Protein AF-A0A530GPG6-F1 (afdb_monomer_lite)

Sequence (192 aa):
LYTRLIRQNDEVEARVIGSIMRVVDSQDNAAPALDVLASREIEMVTMTVTEKGYCHIPSSGALDLEHPDVAHDLANPEAPRSVPGILAQALELRIATHGRPVTLLSCDNIPTNGTILGNVVRAFAERRGGKLADWIEANVAFPSAMVDRIAPATTAADIDTVEQRYGYHDSALVVGEAVLDHPLAETLADHE

Structure (mmCIF, N/CA/C/O backbone):
data_AF-A0A530GPG6-F1
#
_entry.id   AF-A0A530GPG6-F1
#
loop_
_atom_site.group_PDB
_atom_site.id
_atom_site.type_symbol
_atom_site.label_atom_id
_atom_site.label_alt_id
_atom_site.label_comp_id
_atom_site.label_asym_id
_atom_site.label_entity_id
_atom_site.label_seq_id
_atom_site.pdbx_PDB_ins_code
_atom_site.Cartn_x
_atom_site.Cartn_y
_atom_site.Cartn_z
_atom_site.occupancy
_atom_site.B_iso_or_equiv
_atom_site.auth_seq_id
_atom_site.auth_comp_id
_atom_site.auth_asym_id
_atom_site.auth_atom_id
_atom_site.pdbx_PDB_model_num
ATOM 1 N N . LEU A 1 1 ? -18.168 -3.440 7.795 1.00 95.06 1 LEU A N 1
ATOM 2 C CA . LEU A 1 1 ? -18.308 -2.314 8.748 1.00 95.06 1 LEU A CA 1
ATOM 3 C C . LEU A 1 1 ? -17.325 -2.543 9.881 1.00 95.06 1 LEU A C 1
ATOM 5 O O . LEU A 1 1 ? -17.004 -3.700 10.121 1.00 95.06 1 LEU A O 1
ATOM 9 N N . TYR A 1 2 ? -16.869 -1.479 10.533 1.00 97.19 2 TYR A N 1
ATOM 10 C CA . TYR A 1 2 ? -16.061 -1.560 11.753 1.00 97.19 2 TYR A CA 1
ATOM 11 C C . TYR A 1 2 ? -16.330 -0.341 12.640 1.00 97.19 2 TYR A C 1
ATOM 13 O O . TYR A 1 2 ? -16.769 0.700 12.144 1.00 97.19 2 TYR A O 1
ATOM 21 N N . THR A 1 3 ? -16.053 -0.442 13.930 1.00 97.38 3 THR A N 1
ATOM 22 C CA . THR A 1 3 ? -16.206 0.642 14.893 1.00 97.38 3 THR A CA 1
ATOM 23 C C . THR A 1 3 ? -14.878 1.347 15.110 1.00 97.38 3 THR A C 1
ATOM 25 O O . THR A 1 3 ? -13.858 0.736 15.421 1.00 97.38 3 THR A O 1
ATOM 28 N N . ARG A 1 4 ? -14.894 2.674 14.970 1.00 95.88 4 ARG A N 1
ATOM 29 C CA . ARG A 1 4 ? -13.832 3.557 15.449 1.00 95.88 4 ARG A CA 1
ATOM 30 C C . ARG A 1 4 ? -14.168 3.994 16.866 1.00 95.88 4 ARG A C 1
ATOM 32 O O . ARG A 1 4 ? -15.222 4.597 17.074 1.00 95.88 4 ARG A O 1
ATOM 39 N N . LEU A 1 5 ? -13.256 3.754 17.797 1.00 94.69 5 LEU A N 1
ATOM 40 C CA . LEU A 1 5 ? -13.339 4.210 19.178 1.00 94.69 5 LEU A CA 1
ATOM 41 C C . LEU A 1 5 ? -12.321 5.324 19.417 1.00 94.69 5 LEU A C 1
ATOM 43 O O 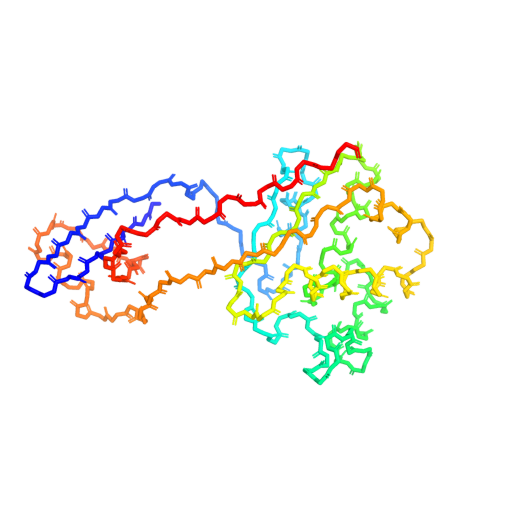. LEU A 1 5 ? -11.117 5.078 19.378 1.00 94.69 5 LEU A O 1
ATOM 47 N N . ILE A 1 6 ? -12.796 6.540 19.665 1.00 92.69 6 ILE A N 1
ATOM 48 C CA . ILE A 1 6 ? -11.951 7.666 20.064 1.00 92.69 6 ILE A CA 1
ATOM 49 C C . ILE A 1 6 ? -11.981 7.788 21.583 1.00 92.69 6 ILE A C 1
ATOM 51 O O . ILE A 1 6 ? -13.060 7.824 22.176 1.00 92.69 6 ILE A O 1
ATOM 55 N N . ARG A 1 7 ? -10.798 7.861 22.200 1.00 83.75 7 ARG A N 1
ATOM 56 C CA . ARG A 1 7 ? -10.637 8.137 23.633 1.00 83.75 7 ARG A CA 1
ATOM 57 C C . ARG A 1 7 ? -9.946 9.474 23.838 1.00 83.75 7 ARG A C 1
ATOM 59 O O . ARG A 1 7 ? -8.872 9.707 23.287 1.00 83.75 7 ARG A O 1
ATOM 66 N N . GLN A 1 8 ? -10.544 10.322 24.664 1.00 82.50 8 GLN A N 1
ATOM 67 C CA . GLN A 1 8 ? -9.936 11.568 25.108 1.00 82.50 8 GLN A CA 1
ATOM 68 C C . GLN A 1 8 ? -10.335 11.816 26.561 1.00 82.50 8 GLN A C 1
ATOM 70 O O . GLN A 1 8 ? -11.502 12.055 26.858 1.00 82.50 8 GLN A O 1
ATOM 75 N N . ASN A 1 9 ? -9.363 11.759 27.475 1.00 81.31 9 ASN A N 1
ATOM 76 C CA . ASN A 1 9 ? -9.616 11.791 28.919 1.00 81.31 9 ASN A CA 1
ATOM 77 C C . ASN A 1 9 ? -10.636 10.701 29.321 1.00 81.31 9 ASN A C 1
ATOM 79 O O . ASN A 1 9 ? -10.446 9.535 28.976 1.00 81.31 9 ASN A O 1
ATOM 83 N N . ASP A 1 10 ? -11.717 11.082 30.005 1.00 78.19 10 ASP A N 1
ATOM 84 C CA . ASP A 1 10 ? -12.809 10.187 30.408 1.00 78.19 10 ASP A CA 1
ATOM 85 C C . ASP A 1 10 ? -13.906 10.038 29.331 1.00 78.19 10 ASP A C 1
ATOM 87 O O . ASP A 1 10 ? -14.887 9.313 29.524 1.00 78.19 10 ASP A O 1
ATOM 91 N N . GLU A 1 11 ? -13.768 10.714 28.184 1.00 81.69 11 GLU A N 1
ATOM 92 C CA . GLU A 1 11 ? -14.735 10.649 27.092 1.00 81.69 11 GLU A CA 1
ATOM 93 C C . GLU A 1 11 ? -14.380 9.563 26.074 1.00 81.69 11 GLU A C 1
ATOM 95 O O . GLU A 1 11 ? -13.228 9.366 25.676 1.00 81.69 11 GLU A O 1
ATOM 100 N N . VAL A 1 12 ? -15.423 8.850 25.643 1.00 84.69 12 VAL A N 1
ATOM 101 C CA . VAL A 1 12 ? -15.338 7.774 24.658 1.00 84.69 12 VAL A CA 1
ATOM 102 C C . VAL A 1 12 ? -16.409 7.997 23.601 1.00 84.69 12 VAL A C 1
ATOM 104 O O . VAL A 1 12 ? -17.604 7.907 23.897 1.00 84.69 12 VAL A O 1
ATOM 107 N N . GLU A 1 13 ? -15.979 8.238 22.368 1.00 90.75 13 GLU A N 1
ATOM 108 C CA . GLU A 1 13 ? -16.846 8.328 21.194 1.00 90.75 13 GLU A CA 1
ATOM 109 C C . GLU A 1 13 ? -16.693 7.051 20.363 1.00 90.75 13 GLU A C 1
ATOM 111 O O . GLU A 1 13 ? -15.587 6.693 19.960 1.00 90.75 13 GLU A O 1
ATOM 116 N N . ALA A 1 14 ? -17.803 6.368 20.073 1.00 93.50 14 ALA A N 1
ATOM 117 C CA . ALA A 1 14 ? -17.825 5.253 19.132 1.00 93.50 14 ALA A CA 1
ATOM 118 C C . ALA A 1 14 ? -18.598 5.636 17.869 1.00 93.50 14 ALA A C 1
ATOM 120 O O . ALA A 1 14 ? -19.712 6.159 17.943 1.00 93.50 14 ALA A O 1
ATOM 121 N N . ARG A 1 15 ? -18.032 5.324 16.701 1.00 95.38 15 ARG A N 1
ATOM 122 C CA . ARG A 1 15 ? -18.689 5.521 15.407 1.00 95.38 15 ARG A CA 1
ATOM 123 C C . ARG A 1 15 ? -18.498 4.304 14.515 1.00 95.38 15 ARG A C 1
ATOM 125 O O . ARG A 1 15 ? -17.367 3.906 14.256 1.00 95.38 15 ARG A O 1
ATOM 132 N N . VAL A 1 16 ? -19.598 3.772 13.985 1.00 96.81 16 VAL A N 1
ATOM 133 C CA . VAL A 1 16 ? -19.553 2.739 12.942 1.00 96.81 16 VAL A CA 1
ATOM 134 C C . VAL A 1 16 ? -19.144 3.384 11.619 1.00 96.81 16 VAL A C 1
ATOM 136 O O . VAL A 1 16 ? -19.759 4.352 11.163 1.00 96.81 16 VAL A O 1
ATOM 139 N N . ILE A 1 17 ? -18.096 2.847 11.007 1.00 97.88 17 ILE A N 1
ATOM 140 C CA . ILE A 1 17 ? -17.528 3.288 9.740 1.00 97.88 17 ILE A CA 1
ATOM 141 C C . ILE A 1 17 ? -17.859 2.263 8.650 1.00 97.88 17 ILE A C 1
ATOM 143 O O . ILE A 1 17 ? -17.710 1.049 8.819 1.00 97.88 17 ILE A O 1
ATOM 147 N N . GLY A 1 18 ? -18.321 2.782 7.511 1.00 97.31 18 GLY A N 1
ATOM 148 C CA . GLY A 1 18 ? -18.718 2.000 6.339 1.00 97.31 18 GLY A CA 1
ATOM 149 C C . GLY A 1 18 ? -18.023 2.407 5.044 1.00 97.31 18 GLY A C 1
ATOM 150 O O . GLY A 1 18 ? -18.528 2.085 3.980 1.00 97.31 18 GLY A O 1
ATOM 151 N N . SER A 1 19 ? -16.895 3.122 5.117 1.00 97.19 19 SER A N 1
ATOM 152 C CA . SER A 1 19 ? -16.122 3.525 3.932 1.00 97.19 19 SER A CA 1
ATOM 153 C C . SER A 1 19 ? -15.351 2.370 3.281 1.00 97.19 19 SER A C 1
ATOM 155 O O . SER A 1 19 ? -14.998 2.462 2.110 1.00 97.19 19 SER A O 1
ATOM 157 N N . ILE A 1 20 ? -15.103 1.272 4.006 1.00 96.50 20 ILE A N 1
ATOM 158 C CA . ILE A 1 20 ? -14.494 0.055 3.451 1.00 96.50 20 ILE A CA 1
ATOM 159 C C . ILE A 1 20 ? -15.599 -0.815 2.850 1.00 96.50 20 ILE A C 1
ATOM 161 O O . ILE A 1 20 ? -16.367 -1.452 3.575 1.00 96.50 20 ILE A O 1
ATOM 165 N N . MET A 1 21 ? -15.659 -0.840 1.518 1.00 95.44 21 MET A N 1
ATOM 166 C CA . MET A 1 21 ? -16.687 -1.563 0.758 1.00 95.44 21 MET A CA 1
ATOM 167 C C . MET A 1 21 ? -16.326 -3.027 0.488 1.00 95.44 21 MET A C 1
ATOM 169 O O . MET A 1 21 ? -17.206 -3.881 0.409 1.00 95.44 21 MET A O 1
ATOM 173 N N . ARG A 1 22 ? -15.032 -3.322 0.332 1.00 95.12 22 ARG A N 1
ATOM 174 C CA . ARG A 1 22 ? -14.499 -4.654 0.024 1.00 95.12 22 ARG A CA 1
ATOM 175 C C . ARG A 1 22 ? -13.141 -4.806 0.697 1.00 95.12 22 ARG A C 1
ATOM 177 O O . ARG A 1 22 ? -12.336 -3.881 0.670 1.00 95.12 22 ARG A O 1
ATOM 184 N N . VAL A 1 23 ? -12.900 -5.981 1.267 1.00 95.75 23 VAL A N 1
ATOM 185 C CA . VAL A 1 23 ? -11.584 -6.410 1.751 1.00 95.75 23 VAL A CA 1
ATOM 186 C C . VAL A 1 23 ? -11.130 -7.551 0.855 1.00 95.75 23 VAL A C 1
ATOM 188 O O . VAL A 1 23 ? -11.912 -8.458 0.567 1.00 95.75 23 VAL A O 1
ATOM 191 N N . VAL A 1 24 ? -9.892 -7.478 0.382 1.00 96.50 24 VAL A N 1
ATOM 192 C CA . VAL A 1 24 ? -9.239 -8.562 -0.352 1.00 96.50 24 VAL A CA 1
ATOM 193 C C . VAL A 1 24 ? -8.045 -9.031 0.456 1.00 96.50 24 VAL A C 1
ATOM 195 O O . VAL A 1 24 ? -7.278 -8.211 0.953 1.00 96.50 24 VAL A O 1
ATOM 198 N N . ASP A 1 25 ? -7.916 -10.343 0.600 1.00 95.81 25 ASP A N 1
ATOM 199 C CA . ASP A 1 25 ? -6.734 -10.959 1.185 1.00 95.81 25 ASP A CA 1
ATOM 200 C C . ASP A 1 25 ? -5.776 -11.346 0.056 1.00 95.81 25 ASP A C 1
ATOM 202 O O . ASP A 1 25 ? -6.185 -11.893 -0.970 1.00 95.81 25 ASP A O 1
ATOM 206 N N . SER A 1 26 ? -4.508 -10.988 0.205 1.00 95.38 26 SER A N 1
ATOM 207 C CA . SER A 1 26 ? -3.443 -11.293 -0.752 1.00 95.38 26 SER A CA 1
ATOM 208 C C . SER A 1 26 ? -2.160 -11.723 -0.047 1.00 95.38 26 SER A C 1
ATOM 210 O O . SER A 1 26 ? -1.073 -11.576 -0.598 1.00 95.38 26 SER A O 1
ATOM 212 N N . GLN A 1 27 ? -2.285 -12.256 1.174 1.00 91.19 27 GLN A N 1
ATOM 213 C CA . GLN A 1 27 ? -1.150 -12.742 1.952 1.00 91.19 27 GLN A CA 1
ATOM 214 C C . GLN A 1 27 ? -0.444 -13.922 1.266 1.00 91.19 27 GLN A C 1
ATOM 216 O O . GLN A 1 27 ? 0.783 -13.951 1.204 1.00 91.19 27 GLN A O 1
ATOM 221 N N . ASP A 1 28 ? -1.209 -14.872 0.719 1.00 90.56 28 ASP A N 1
ATOM 222 C CA . ASP A 1 28 ? -0.653 -16.075 0.082 1.00 90.56 28 ASP A CA 1
ATOM 223 C C . ASP A 1 28 ? -0.382 -15.896 -1.418 1.00 90.56 28 ASP A C 1
ATOM 225 O O . ASP A 1 28 ? 0.454 -16.591 -2.000 1.00 90.56 28 ASP A O 1
ATOM 229 N N . ASN A 1 29 ? -1.121 -15.001 -2.078 1.00 92.62 29 ASN A N 1
ATOM 230 C CA . ASN A 1 29 ? -0.979 -14.726 -3.504 1.00 92.62 29 ASN A CA 1
ATOM 231 C C . ASN A 1 29 ? -1.459 -13.310 -3.851 1.00 92.62 29 ASN A C 1
ATOM 233 O O . ASN A 1 29 ? -2.465 -12.843 -3.324 1.00 92.62 29 ASN A O 1
ATOM 237 N N . ALA A 1 30 ? -0.769 -12.647 -4.782 1.00 96.50 30 ALA A N 1
ATOM 238 C CA . ALA A 1 30 ? -1.044 -11.254 -5.139 1.00 96.50 30 ALA A CA 1
ATOM 239 C C . ALA A 1 30 ? -2.264 -11.056 -6.060 1.00 96.50 30 ALA A C 1
ATOM 241 O O . ALA A 1 30 ? -2.669 -9.918 -6.290 1.00 96.50 30 ALA A O 1
ATOM 242 N N . ALA A 1 31 ? -2.855 -12.121 -6.613 1.00 96.69 31 ALA A N 1
ATOM 243 C CA . ALA A 1 31 ? -3.874 -12.000 -7.657 1.00 96.69 31 ALA A CA 1
ATOM 244 C C . ALA A 1 31 ? -5.117 -11.179 -7.233 1.00 96.69 31 ALA A C 1
ATOM 246 O O . ALA A 1 31 ? -5.545 -10.338 -8.026 1.00 96.69 31 ALA A O 1
ATOM 247 N N . PRO A 1 32 ? -5.672 -11.319 -6.009 1.00 97.19 32 PRO A N 1
ATOM 248 C CA . PRO A 1 32 ? -6.794 -10.497 -5.561 1.00 97.19 32 PRO A CA 1
ATOM 249 C C . PRO A 1 32 ? -6.451 -9.008 -5.454 1.00 97.19 32 PRO A C 1
ATOM 251 O O . PRO A 1 32 ? -7.295 -8.172 -5.777 1.00 97.19 32 PRO A O 1
ATOM 254 N N . ALA A 1 33 ? -5.230 -8.662 -5.035 1.00 96.94 33 ALA A N 1
ATOM 255 C CA . ALA A 1 33 ? -4.757 -7.281 -5.032 1.00 96.94 33 ALA A CA 1
ATOM 256 C C . ALA A 1 33 ? -4.575 -6.756 -6.461 1.00 96.94 33 ALA A C 1
ATOM 258 O O . ALA A 1 33 ? -5.032 -5.657 -6.762 1.00 96.94 33 ALA A O 1
ATOM 259 N N . LEU A 1 34 ? -3.970 -7.542 -7.358 1.00 98.06 34 LEU A N 1
ATOM 260 C CA . LEU A 1 34 ? -3.760 -7.155 -8.757 1.00 98.06 34 LEU A CA 1
ATOM 261 C C . LEU A 1 34 ? -5.080 -6.891 -9.498 1.00 98.06 34 LEU A C 1
ATOM 263 O O . LEU A 1 34 ? -5.168 -5.897 -10.213 1.00 98.06 34 LEU A O 1
ATOM 267 N N . ASP A 1 35 ? -6.107 -7.721 -9.283 1.00 97.06 35 ASP A N 1
ATOM 268 C CA . ASP A 1 35 ? -7.463 -7.523 -9.826 1.00 97.06 35 ASP A CA 1
ATOM 269 C C . ASP A 1 35 ? -8.034 -6.146 -9.450 1.00 97.06 35 ASP A C 1
ATOM 271 O O . ASP A 1 35 ? -8.539 -5.408 -10.297 1.00 97.06 35 ASP A O 1
ATOM 275 N N . VAL A 1 36 ? -7.891 -5.755 -8.180 1.00 97.38 36 VAL A N 1
ATOM 276 C CA . VAL A 1 36 ? -8.381 -4.461 -7.692 1.00 97.38 36 VAL A CA 1
ATOM 277 C C . VAL A 1 36 ? -7.515 -3.312 -8.206 1.00 97.38 36 VAL A C 1
ATOM 279 O O . VAL A 1 36 ? -8.042 -2.364 -8.782 1.00 97.38 36 VAL A O 1
ATOM 282 N N . LEU A 1 37 ? -6.193 -3.386 -8.032 1.00 97.69 37 LEU A N 1
ATOM 283 C CA . LEU A 1 37 ? -5.257 -2.309 -8.380 1.00 97.69 37 LEU A CA 1
ATOM 284 C C . LEU A 1 37 ? -5.258 -1.993 -9.886 1.00 97.69 37 LEU A C 1
ATOM 286 O O . LEU A 1 37 ? -5.082 -0.838 -10.288 1.00 97.69 37 LEU A O 1
ATOM 290 N N . ALA A 1 38 ? -5.487 -3.004 -10.727 1.00 97.69 38 ALA A N 1
ATOM 291 C CA . ALA A 1 38 ? -5.571 -2.839 -12.173 1.00 97.69 38 ALA A CA 1
ATOM 292 C C . ALA A 1 38 ? -6.951 -2.372 -12.668 1.00 97.69 38 ALA A C 1
ATOM 294 O O . ALA A 1 38 ? -7.100 -2.091 -13.854 1.00 97.69 38 ALA A O 1
ATOM 295 N N . SER A 1 39 ? -7.959 -2.268 -11.796 1.00 97.62 39 SER A N 1
ATOM 296 C CA . SER A 1 39 ? -9.309 -1.877 -12.201 1.00 97.62 39 SER A CA 1
ATOM 297 C C . SER A 1 39 ? -9.388 -0.414 -12.649 1.00 97.62 39 SER A C 1
ATOM 299 O O . SER A 1 39 ? -8.817 0.497 -12.040 1.00 97.62 39 SER A O 1
ATOM 301 N N . ARG A 1 40 ? -10.200 -0.170 -13.686 1.00 97.25 40 ARG A N 1
ATOM 302 C CA . ARG A 1 40 ? -10.466 1.164 -14.248 1.00 97.25 40 ARG A CA 1
ATOM 303 C C . ARG A 1 40 ? -11.121 2.124 -13.247 1.00 97.25 40 ARG A C 1
ATOM 305 O O . ARG A 1 40 ? -11.018 3.338 -13.434 1.00 97.25 40 ARG A O 1
ATOM 312 N N . GLU A 1 41 ? -11.815 1.588 -12.245 1.00 96.38 41 GLU A N 1
ATOM 313 C CA . GLU A 1 41 ? -12.494 2.351 -11.187 1.00 96.38 41 GLU A CA 1
ATOM 314 C C . GLU A 1 41 ? -11.518 2.884 -10.129 1.00 96.38 41 GLU A C 1
ATOM 316 O O . GLU A 1 41 ? -11.843 3.832 -9.420 1.00 96.38 41 GLU A O 1
ATOM 321 N N . ILE A 1 42 ? -10.314 2.309 -10.038 1.00 97.62 42 ILE A N 1
ATOM 322 C CA . ILE A 1 42 ? -9.283 2.770 -9.111 1.00 97.62 42 ILE A CA 1
ATOM 323 C C . ILE A 1 42 ? -8.490 3.910 -9.752 1.00 97.62 42 ILE A C 1
ATOM 325 O O . ILE A 1 42 ? -7.765 3.728 -10.736 1.00 97.62 42 ILE A O 1
ATOM 329 N N . GLU A 1 43 ? -8.640 5.095 -9.165 1.00 97.38 43 GLU A N 1
ATOM 330 C CA . GLU A 1 43 ? -7.937 6.327 -9.549 1.00 97.38 43 GLU A CA 1
ATOM 331 C C . GLU A 1 43 ? -6.828 6.695 -8.548 1.00 97.38 43 GLU A C 1
ATOM 333 O O . GLU A 1 43 ? -5.861 7.363 -8.910 1.00 97.38 43 GLU A O 1
ATOM 338 N N . MET A 1 44 ? -6.918 6.195 -7.311 1.00 98.06 44 MET A N 1
ATOM 339 C CA . MET A 1 44 ? -5.930 6.399 -6.254 1.00 98.06 44 MET A CA 1
ATOM 340 C C . MET A 1 44 ? -5.731 5.119 -5.439 1.00 98.06 44 MET A C 1
ATOM 342 O O . MET A 1 44 ? -6.692 4.420 -5.122 1.00 98.06 44 MET A O 1
ATOM 346 N N . VAL A 1 45 ? -4.482 4.851 -5.067 1.00 98.31 45 VAL A N 1
ATOM 347 C CA . VAL A 1 45 ? -4.086 3.769 -4.163 1.00 98.31 45 VAL A CA 1
ATOM 348 C C . VAL A 1 45 ? -3.364 4.387 -2.973 1.00 98.31 45 VAL A C 1
ATOM 350 O O . VAL A 1 45 ? -2.332 5.034 -3.143 1.00 98.31 45 VAL A O 1
ATOM 353 N N . THR A 1 46 ? -3.900 4.185 -1.771 1.00 97.62 46 THR A N 1
ATOM 354 C CA . THR A 1 46 ? -3.261 4.594 -0.512 1.00 97.62 46 THR A CA 1
ATOM 355 C C . THR A 1 46 ? -2.583 3.406 0.158 1.00 97.62 46 THR A C 1
ATOM 357 O O . THR A 1 46 ? -3.130 2.302 0.128 1.00 97.62 46 THR A O 1
ATOM 360 N N . MET A 1 47 ? -1.430 3.615 0.794 1.00 95.62 47 MET A N 1
ATOM 361 C CA . MET A 1 47 ? -0.615 2.525 1.343 1.00 95.62 47 MET A CA 1
ATOM 362 C C . MET A 1 47 ? -0.172 2.776 2.786 1.00 95.62 47 MET A C 1
ATOM 364 O O . MET A 1 47 ? 0.318 3.854 3.104 1.00 95.62 47 MET A O 1
ATOM 368 N N . THR A 1 48 ? -0.297 1.753 3.634 1.00 95.56 48 THR A N 1
ATOM 369 C CA . THR A 1 48 ? 0.244 1.699 5.005 1.00 95.56 48 THR A CA 1
ATOM 370 C C . THR A 1 48 ? 0.964 0.364 5.186 1.00 95.56 48 THR A C 1
ATOM 372 O O . THR A 1 48 ? 0.410 -0.592 5.733 1.00 95.56 48 THR A O 1
ATOM 375 N N . VAL A 1 49 ? 2.158 0.256 4.608 1.00 94.94 49 VAL A N 1
ATOM 376 C CA . VAL A 1 49 ? 2.915 -1.002 4.473 1.00 94.94 49 VAL A CA 1
ATOM 377 C C . VAL A 1 49 ? 4.129 -1.063 5.394 1.00 94.94 49 VAL A C 1
ATOM 379 O O . VAL A 1 49 ? 4.885 -2.034 5.348 1.00 94.94 49 VAL A O 1
ATOM 382 N N . THR A 1 50 ? 4.294 -0.062 6.265 1.00 92.75 50 THR A N 1
ATOM 383 C CA . THR A 1 50 ? 5.478 0.196 7.094 1.00 92.75 50 THR A CA 1
ATOM 384 C C . THR A 1 50 ? 6.713 0.557 6.265 1.00 92.75 50 THR A C 1
ATOM 386 O O . THR A 1 50 ? 6.792 0.293 5.067 1.00 92.75 50 THR A O 1
ATOM 389 N N . GLU A 1 51 ? 7.737 1.112 6.916 1.00 91.50 51 GLU A N 1
ATOM 390 C CA . GLU A 1 51 ? 9.015 1.472 6.280 1.00 91.50 51 GLU A CA 1
ATOM 391 C C . GLU A 1 51 ? 9.663 0.319 5.501 1.00 91.50 51 GLU A C 1
ATOM 393 O O . GLU A 1 51 ? 10.207 0.515 4.412 1.00 91.50 51 GLU A O 1
ATOM 398 N N . LYS A 1 52 ? 9.531 -0.908 6.012 1.00 92.94 52 LYS A N 1
ATOM 399 C CA . LYS A 1 52 ? 10.117 -2.104 5.397 1.00 92.94 52 LYS A CA 1
ATOM 400 C C . LYS A 1 52 ? 9.413 -2.516 4.107 1.00 92.94 52 LYS A C 1
ATOM 402 O O . LYS A 1 52 ? 10.044 -3.133 3.255 1.00 92.94 52 LYS A O 1
ATOM 407 N N . GLY A 1 53 ? 8.137 -2.161 3.946 1.00 95.12 53 GLY A N 1
ATOM 408 C CA . GLY A 1 53 ? 7.348 -2.538 2.775 1.00 95.12 53 GLY A CA 1
ATOM 409 C C . GLY A 1 53 ? 7.892 -1.959 1.469 1.00 95.12 53 GLY A C 1
ATOM 410 O O . GLY A 1 53 ? 7.738 -2.577 0.425 1.00 95.12 53 GLY A O 1
ATOM 411 N N . TYR A 1 54 ? 8.583 -0.817 1.515 1.00 96.69 54 TYR A N 1
ATOM 412 C CA . TYR A 1 54 ? 9.118 -0.149 0.322 1.00 96.69 54 TYR A CA 1
ATOM 413 C C . TYR A 1 54 ? 10.370 -0.818 -0.262 1.00 96.69 54 TYR A C 1
ATOM 415 O O . TYR A 1 54 ? 10.805 -0.415 -1.337 1.00 96.69 54 TYR A O 1
ATOM 423 N N . CYS A 1 55 ? 10.963 -1.805 0.428 1.00 97.38 55 CYS A N 1
ATOM 424 C CA . CYS A 1 55 ? 12.209 -2.465 0.015 1.00 97.38 55 CYS A CA 1
ATOM 425 C C . CYS A 1 55 ? 13.316 -1.458 -0.355 1.00 97.38 55 CYS A C 1
ATOM 427 O O . CYS A 1 55 ? 14.013 -1.633 -1.351 1.00 97.38 55 CYS A O 1
ATOM 429 N N . HIS A 1 56 ? 13.438 -0.367 0.405 1.00 95.88 56 HIS A N 1
ATOM 430 C CA . HIS A 1 56 ? 14.422 0.679 0.148 1.00 95.88 56 HIS A CA 1
ATOM 431 C C . HIS A 1 56 ? 15.618 0.561 1.095 1.00 95.88 56 HIS A C 1
ATOM 433 O O . HIS A 1 56 ? 15.507 0.049 2.207 1.00 95.88 56 HIS A O 1
ATOM 439 N N . ILE A 1 57 ? 16.758 1.092 0.665 1.00 95.69 57 ILE A N 1
ATOM 440 C CA . IL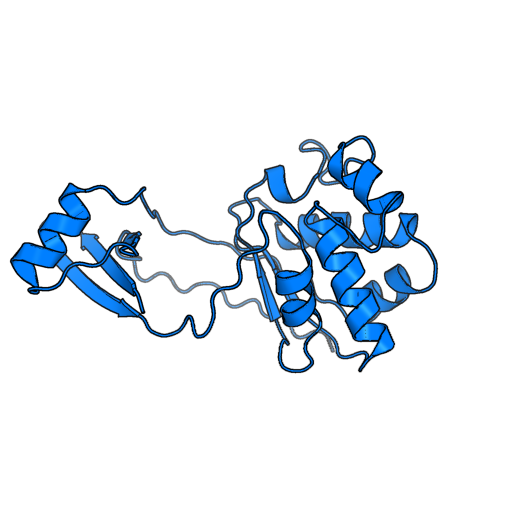E A 1 57 ? 17.957 1.250 1.481 1.00 95.69 57 ILE A CA 1
ATOM 441 C C . ILE A 1 57 ? 17.750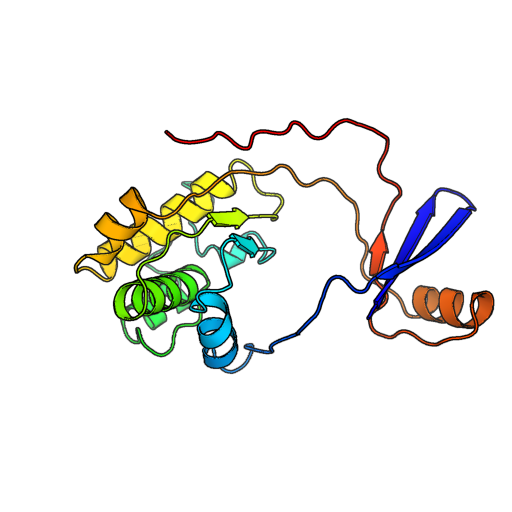 2.483 2.380 1.00 95.69 57 ILE A C 1
ATOM 443 O O . ILE A 1 57 ? 17.700 3.595 1.847 1.00 95.69 57 ILE A O 1
ATOM 447 N N . PRO A 1 58 ? 17.687 2.353 3.721 1.00 90.88 58 PRO A N 1
ATOM 448 C CA . PRO A 1 58 ? 17.312 3.468 4.603 1.00 90.88 58 PRO A CA 1
ATOM 449 C C . PRO A 1 58 ? 18.222 4.698 4.500 1.00 90.88 58 PRO A C 1
ATOM 451 O O . PRO A 1 58 ? 17.788 5.827 4.699 1.00 90.88 58 PRO A O 1
ATOM 454 N N . SER A 1 59 ? 19.502 4.499 4.172 1.00 91.00 59 SER A N 1
ATOM 455 C CA . SER A 1 59 ? 20.475 5.591 4.061 1.00 91.00 59 SER A CA 1
ATOM 456 C C . SER A 1 59 ? 20.335 6.430 2.790 1.00 91.00 59 SER A C 1
ATOM 458 O O . SER A 1 59 ? 20.846 7.548 2.757 1.00 91.00 59 SER A O 1
ATOM 460 N N . SER A 1 60 ? 19.691 5.908 1.743 1.00 90.81 60 SER A N 1
ATOM 461 C CA . SER A 1 60 ? 19.611 6.570 0.434 1.00 90.81 60 SER A CA 1
ATOM 462 C C . SER A 1 60 ? 18.192 6.718 -0.110 1.00 90.81 60 SER A C 1
ATOM 464 O O . SER A 1 60 ? 17.990 7.495 -1.040 1.00 90.81 60 SER A O 1
ATOM 466 N N . GLY A 1 61 ? 17.216 5.973 0.417 1.00 90.00 61 GLY A N 1
ATOM 467 C CA . GLY A 1 61 ? 15.864 5.909 -0.143 1.00 90.00 61 GLY A CA 1
ATOM 468 C C . GLY A 1 61 ? 15.778 5.167 -1.483 1.00 90.00 61 GLY A C 1
ATOM 469 O O . GLY A 1 61 ? 14.704 5.114 -2.076 1.00 90.00 61 GLY A O 1
ATOM 470 N N . ALA A 1 62 ? 16.889 4.617 -1.984 1.00 95.50 62 ALA A N 1
ATOM 471 C CA . ALA A 1 62 ? 16.924 3.876 -3.241 1.00 95.50 62 ALA A CA 1
ATOM 472 C C . ALA A 1 62 ? 16.355 2.465 -3.064 1.00 95.50 62 ALA A C 1
ATOM 474 O O . ALA A 1 62 ? 16.457 1.896 -1.980 1.00 95.50 62 ALA A O 1
ATOM 475 N N . LEU A 1 63 ? 15.817 1.876 -4.134 1.00 98.00 63 LEU A N 1
ATOM 476 C CA . LEU A 1 63 ? 15.405 0.471 -4.138 1.00 98.00 63 LEU A CA 1
ATOM 477 C C . LEU A 1 63 ? 16.592 -0.441 -3.794 1.00 98.00 63 LEU A C 1
ATOM 479 O O . LEU A 1 63 ? 17.645 -0.366 -4.432 1.00 98.00 63 LEU A O 1
ATOM 483 N N . ASP A 1 64 ? 16.397 -1.326 -2.823 1.00 97.94 64 ASP A N 1
ATOM 484 C CA . ASP A 1 64 ? 17.336 -2.392 -2.503 1.00 97.94 64 ASP A CA 1
ATOM 485 C C . ASP A 1 64 ? 17.149 -3.553 -3.490 1.00 97.94 64 ASP A C 1
ATOM 487 O O . ASP A 1 64 ? 16.234 -4.368 -3.373 1.00 97.94 64 ASP A O 1
ATOM 491 N N . LEU A 1 65 ? 18.022 -3.614 -4.495 1.00 96.75 65 LEU A N 1
ATOM 492 C CA . LEU A 1 65 ? 18.008 -4.668 -5.513 1.00 96.75 65 LEU A CA 1
ATOM 493 C C . LEU A 1 65 ? 18.460 -6.030 -4.974 1.00 96.75 65 LEU A C 1
ATOM 495 O O . LEU A 1 65 ? 18.216 -7.044 -5.627 1.00 96.75 65 LEU A O 1
ATOM 499 N N . GLU A 1 66 ? 19.122 -6.059 -3.817 1.00 96.31 66 GLU A N 1
ATOM 500 C CA . GLU A 1 66 ? 19.532 -7.296 -3.152 1.00 96.31 66 GLU A CA 1
ATOM 501 C C . GLU A 1 66 ? 18.439 -7.823 -2.210 1.00 96.31 66 GLU A C 1
ATOM 503 O O . GLU A 1 66 ? 18.545 -8.949 -1.714 1.00 96.31 66 GLU A O 1
ATOM 508 N N . HIS A 1 67 ? 17.355 -7.062 -2.004 1.00 98.12 67 HIS A N 1
ATOM 509 C CA . HIS A 1 67 ? 16.218 -7.513 -1.212 1.00 98.12 67 HIS A CA 1
ATOM 510 C C . HIS A 1 67 ? 15.614 -8.793 -1.826 1.00 98.12 67 HIS A C 1
ATOM 512 O O . HIS A 1 67 ? 15.252 -8.788 -3.009 1.00 98.12 67 HIS A O 1
ATOM 518 N N . PRO A 1 68 ? 15.432 -9.884 -1.050 1.00 98.06 68 PRO A N 1
ATOM 519 C CA . PRO A 1 68 ? 14.995 -11.175 -1.586 1.00 98.06 68 PRO A CA 1
ATOM 520 C C . PRO A 1 68 ? 13.693 -11.111 -2.387 1.00 98.06 68 PRO A C 1
ATOM 522 O O . PRO A 1 68 ? 13.595 -11.732 -3.443 1.00 98.06 68 PRO A O 1
ATOM 525 N N . ASP A 1 69 ? 12.716 -10.324 -1.924 1.00 97.69 69 ASP A N 1
ATOM 526 C CA . ASP A 1 69 ? 11.443 -10.172 -2.637 1.00 97.69 69 ASP A CA 1
ATOM 527 C C . ASP A 1 69 ? 11.583 -9.349 -3.924 1.00 97.69 69 ASP A C 1
ATOM 529 O O . ASP A 1 69 ? 10.926 -9.653 -4.912 1.00 97.69 69 ASP A O 1
ATOM 533 N N . VAL A 1 70 ? 12.485 -8.362 -3.970 1.00 98.44 70 VAL A N 1
ATOM 534 C CA . VAL A 1 70 ? 12.743 -7.585 -5.194 1.00 98.44 70 VAL A CA 1
ATOM 535 C C . VAL A 1 70 ? 13.417 -8.473 -6.238 1.00 98.44 70 VAL A C 1
ATOM 537 O O . VAL A 1 70 ? 12.995 -8.502 -7.394 1.00 98.44 70 VAL A O 1
ATOM 540 N N . ALA A 1 71 ? 14.421 -9.251 -5.828 1.00 98.19 71 ALA A N 1
ATOM 541 C CA . ALA A 1 71 ? 15.075 -10.223 -6.697 1.00 98.19 71 ALA A CA 1
ATOM 542 C C . ALA A 1 71 ? 14.097 -11.307 -7.188 1.00 98.19 71 ALA A C 1
ATOM 544 O O . ALA A 1 71 ? 14.118 -11.667 -8.368 1.00 98.19 71 ALA A O 1
ATOM 545 N N . HIS A 1 72 ? 13.213 -11.801 -6.309 1.00 98.06 72 HIS A N 1
ATOM 546 C CA . HIS A 1 72 ? 12.149 -12.742 -6.674 1.00 98.06 72 HIS A CA 1
ATOM 547 C C . HIS A 1 72 ? 11.208 -12.139 -7.719 1.00 98.06 72 HIS A C 1
ATOM 549 O O . HIS A 1 72 ? 10.947 -12.790 -8.731 1.00 98.06 72 HIS A O 1
ATOM 555 N N . ASP A 1 73 ? 10.729 -10.915 -7.503 1.00 98.19 73 ASP A N 1
ATOM 556 C CA . ASP A 1 73 ? 9.738 -10.263 -8.362 1.00 98.19 73 ASP A CA 1
ATOM 557 C C . ASP A 1 73 ? 10.297 -9.926 -9.749 1.00 98.19 73 ASP A C 1
ATOM 559 O O . ASP A 1 73 ? 9.586 -10.048 -10.746 1.00 98.19 73 ASP A O 1
ATOM 563 N N . LEU A 1 74 ? 11.576 -9.545 -9.839 1.00 97.44 74 LEU A N 1
ATOM 564 C CA . LEU A 1 74 ? 12.253 -9.327 -11.123 1.00 97.44 74 LEU A CA 1
ATOM 565 C C . LEU A 1 74 ? 12.383 -10.625 -11.934 1.00 97.44 74 LEU A C 1
ATOM 567 O O . LEU A 1 74 ? 12.306 -10.594 -13.161 1.00 97.44 74 LEU A O 1
ATOM 571 N N . ALA A 1 75 ? 12.567 -11.765 -11.262 1.00 97.38 75 ALA A N 1
ATOM 572 C CA . ALA A 1 75 ? 12.645 -13.074 -11.907 1.00 97.38 75 ALA A CA 1
ATOM 573 C C . ALA A 1 75 ? 11.263 -13.687 -12.207 1.00 97.38 75 ALA A C 1
ATOM 575 O O . ALA A 1 75 ? 11.142 -14.485 -13.136 1.00 97.38 75 ALA A O 1
ATOM 576 N N . ASN A 1 76 ? 10.231 -13.329 -11.435 1.00 96.62 76 ASN A N 1
ATOM 577 C CA . ASN A 1 76 ? 8.882 -13.902 -11.506 1.00 96.62 76 ASN A CA 1
ATOM 578 C C . ASN A 1 76 ? 7.817 -12.796 -11.630 1.00 96.62 76 ASN A C 1
ATOM 580 O O . ASN A 1 76 ? 6.989 -12.632 -10.729 1.00 96.62 76 ASN A O 1
ATOM 584 N N . PRO A 1 77 ? 7.808 -12.045 -12.746 1.00 94.06 77 PRO A N 1
ATOM 585 C CA . PRO A 1 77 ? 7.005 -10.833 -12.898 1.00 94.06 77 PRO A CA 1
ATOM 586 C C . PRO A 1 77 ? 5.501 -11.027 -12.673 1.00 94.06 77 PRO A C 1
ATOM 588 O O . PRO A 1 77 ? 4.852 -10.112 -12.173 1.00 94.06 77 PRO A O 1
ATOM 591 N N . GLU A 1 78 ? 4.962 -12.201 -13.015 1.00 93.88 78 GLU A N 1
ATOM 592 C CA . GLU A 1 78 ? 3.533 -12.538 -12.908 1.00 93.88 78 GLU A CA 1
ATOM 593 C C . GLU A 1 78 ? 3.100 -12.970 -11.494 1.00 93.88 78 GLU A C 1
ATOM 595 O O . GLU A 1 78 ? 1.905 -13.074 -11.220 1.00 93.88 78 GLU A O 1
ATOM 600 N N . ALA A 1 79 ? 4.051 -13.215 -10.587 1.00 95.69 79 ALA A N 1
ATOM 601 C CA . ALA A 1 79 ? 3.792 -13.639 -9.211 1.00 95.69 79 ALA A CA 1
ATOM 602 C C . ALA A 1 79 ? 4.612 -12.811 -8.199 1.00 95.69 79 ALA A C 1
ATOM 604 O O . ALA A 1 79 ? 5.440 -13.382 -7.471 1.00 95.69 79 ALA A O 1
ATOM 605 N N . PRO A 1 80 ? 4.407 -11.477 -8.163 1.00 97.44 80 PRO A N 1
ATOM 606 C CA . PRO A 1 80 ? 5.161 -10.592 -7.291 1.00 97.44 80 PRO A CA 1
ATOM 607 C C . PRO A 1 80 ? 4.747 -10.739 -5.822 1.00 97.44 80 PRO A C 1
ATOM 609 O O . PRO A 1 80 ? 3.628 -11.150 -5.506 1.00 97.44 80 PRO A O 1
ATOM 612 N N . ARG A 1 81 ? 5.658 -10.367 -4.928 1.00 96.69 81 ARG A N 1
ATOM 613 C CA . ARG A 1 81 ? 5.529 -10.429 -3.468 1.00 96.69 81 ARG A CA 1
ATOM 614 C C . ARG A 1 81 ? 5.805 -9.083 -2.813 1.00 96.69 81 ARG A C 1
ATOM 616 O O . ARG A 1 81 ? 5.150 -8.737 -1.835 1.00 96.69 81 ARG A O 1
ATOM 623 N N . SER A 1 82 ? 6.771 -8.333 -3.340 1.00 97.62 82 SER A N 1
ATOM 624 C CA . SER A 1 82 ? 7.124 -7.014 -2.829 1.00 97.62 82 SER A CA 1
ATOM 625 C C . SER A 1 82 ? 6.099 -5.970 -3.263 1.00 97.62 82 SER A C 1
ATOM 627 O O . SER A 1 82 ? 5.464 -6.083 -4.314 1.00 97.62 82 SER A O 1
ATOM 629 N N . VAL A 1 83 ? 5.974 -4.896 -2.486 1.00 97.38 83 VAL A N 1
ATOM 630 C CA . VAL A 1 83 ? 5.151 -3.741 -2.864 1.00 97.38 83 VAL A CA 1
ATOM 631 C C . VAL A 1 83 ? 5.570 -3.157 -4.222 1.00 97.38 83 VAL A C 1
ATOM 633 O O . VAL A 1 83 ? 4.687 -3.005 -5.069 1.00 97.38 83 VAL A O 1
ATOM 636 N N . PRO A 1 84 ? 6.863 -2.866 -4.497 1.00 98.06 84 PRO A N 1
ATOM 637 C CA . PRO A 1 84 ? 7.271 -2.363 -5.808 1.00 98.06 84 PRO A CA 1
ATOM 638 C C . PRO A 1 84 ? 6.897 -3.307 -6.959 1.00 98.06 84 PRO A C 1
ATOM 640 O O . PRO A 1 84 ? 6.417 -2.840 -7.991 1.00 98.06 84 PRO A O 1
ATOM 643 N N . GLY A 1 85 ? 7.050 -4.624 -6.779 1.00 98.12 85 GLY A N 1
ATOM 644 C CA . GLY A 1 85 ? 6.699 -5.612 -7.800 1.00 98.12 85 GLY A CA 1
ATOM 645 C C . GLY A 1 85 ? 5.194 -5.744 -8.033 1.00 98.12 85 GLY A C 1
ATOM 646 O O . GLY A 1 85 ? 4.761 -5.791 -9.186 1.00 98.12 85 GLY A O 1
ATOM 647 N N . ILE A 1 86 ? 4.383 -5.740 -6.968 1.00 98.44 86 ILE A N 1
ATOM 648 C CA . ILE A 1 86 ? 2.913 -5.759 -7.063 1.00 98.44 86 ILE A CA 1
ATOM 649 C C . ILE A 1 86 ? 2.416 -4.509 -7.793 1.00 98.44 86 ILE A C 1
ATOM 651 O O . ILE A 1 86 ? 1.594 -4.614 -8.704 1.00 98.44 86 ILE A O 1
ATOM 655 N N . LEU A 1 87 ? 2.937 -3.330 -7.438 1.00 98.31 87 LEU A N 1
ATOM 656 C CA . LEU A 1 87 ? 2.581 -2.078 -8.103 1.00 98.31 87 LEU A CA 1
ATOM 657 C C . LEU A 1 87 ? 3.011 -2.090 -9.572 1.00 98.31 87 LEU A C 1
ATOM 659 O O . LEU A 1 87 ? 2.194 -1.792 -10.435 1.00 98.31 87 LEU A O 1
ATOM 663 N N . ALA A 1 88 ? 4.246 -2.492 -9.881 1.00 98.31 88 ALA A N 1
ATOM 664 C CA . ALA A 1 88 ? 4.726 -2.586 -11.258 1.00 98.31 88 ALA A CA 1
ATOM 665 C C . ALA A 1 88 ? 3.843 -3.511 -12.114 1.00 98.31 88 ALA A C 1
ATOM 667 O O . ALA A 1 88 ? 3.415 -3.117 -13.199 1.00 98.31 88 ALA A O 1
ATOM 668 N N . GLN A 1 89 ? 3.499 -4.698 -11.605 1.00 98.25 89 GLN A N 1
ATOM 669 C CA . GLN A 1 89 ? 2.604 -5.631 -12.293 1.00 98.25 89 GLN A CA 1
ATOM 670 C C . GLN A 1 89 ? 1.199 -5.040 -12.481 1.00 98.25 89 GLN A C 1
ATOM 672 O O . GLN A 1 89 ? 0.629 -5.143 -13.567 1.00 98.25 89 GLN A O 1
ATOM 677 N N . ALA A 1 90 ? 0.630 -4.398 -11.456 1.00 98.19 90 ALA A N 1
ATOM 678 C CA . ALA A 1 90 ? -0.673 -3.747 -11.570 1.00 98.19 90 ALA A CA 1
ATOM 679 C C . ALA A 1 90 ? -0.662 -2.633 -12.628 1.00 98.19 90 ALA A C 1
ATOM 681 O O . ALA A 1 90 ? -1.593 -2.528 -13.424 1.00 98.19 90 ALA A O 1
ATOM 682 N N . LEU A 1 91 ? 0.399 -1.825 -12.680 1.00 98.12 91 LEU A N 1
ATOM 683 C CA . LEU A 1 91 ? 0.548 -0.755 -13.665 1.00 98.12 91 LEU A CA 1
ATOM 684 C C . LEU A 1 91 ? 0.679 -1.298 -15.093 1.00 98.12 91 LEU A C 1
ATOM 686 O O . LEU A 1 91 ? 0.044 -0.765 -16.000 1.00 98.12 91 LEU A O 1
ATOM 690 N N . GLU A 1 92 ? 1.410 -2.392 -15.307 1.00 97.31 92 GLU A N 1
ATOM 691 C CA . GLU A 1 92 ? 1.445 -3.064 -16.613 1.00 97.31 92 GLU A CA 1
ATOM 692 C C . GLU A 1 92 ? 0.067 -3.583 -17.037 1.00 97.31 92 GLU A C 1
ATOM 694 O O . GLU A 1 92 ? -0.333 -3.403 -18.190 1.00 97.31 92 GLU A O 1
ATOM 699 N N . LEU A 1 93 ? -0.698 -4.165 -16.107 1.00 97.44 93 LEU A N 1
ATOM 700 C CA . LEU A 1 93 ? -2.073 -4.591 -16.373 1.00 97.44 93 LEU A CA 1
ATOM 701 C C . LEU A 1 93 ? -2.970 -3.398 -16.732 1.00 97.44 93 LEU A C 1
ATOM 703 O O . LEU A 1 93 ? -3.768 -3.494 -17.668 1.00 97.44 93 LEU A O 1
ATOM 707 N N . ARG A 1 94 ? -2.812 -2.249 -16.061 1.00 97.50 94 ARG A N 1
ATOM 708 C CA . ARG A 1 94 ? -3.510 -1.008 -16.441 1.00 97.50 94 ARG A CA 1
ATOM 709 C C . ARG A 1 94 ? -3.135 -0.587 -17.854 1.00 97.50 94 ARG A C 1
ATOM 711 O O . ARG A 1 94 ? -4.037 -0.324 -18.644 1.00 97.50 94 ARG A O 1
ATOM 718 N N . ILE A 1 95 ? -1.844 -0.553 -18.199 1.00 97.12 95 ILE A N 1
ATOM 719 C CA . ILE A 1 95 ? -1.359 -0.198 -19.546 1.00 97.12 95 ILE A CA 1
ATOM 720 C C . ILE A 1 95 ? -1.992 -1.104 -20.607 1.00 97.12 95 ILE A C 1
ATOM 722 O O . ILE A 1 95 ? -2.492 -0.607 -21.615 1.00 97.12 95 ILE A O 1
ATOM 726 N N . ALA A 1 96 ? -2.003 -2.417 -20.371 1.00 96.62 96 ALA A N 1
ATOM 727 C CA . ALA A 1 96 ? -2.523 -3.401 -21.316 1.00 96.62 96 ALA A CA 1
ATOM 728 C C . ALA A 1 96 ? -4.050 -3.336 -21.503 1.00 96.62 96 ALA A C 1
ATOM 730 O O . ALA A 1 96 ? -4.558 -3.792 -22.526 1.00 96.62 96 ALA A O 1
ATOM 731 N N . THR A 1 97 ? -4.785 -2.788 -20.533 1.00 96.94 97 THR A N 1
ATOM 732 C CA . THR A 1 97 ? -6.255 -2.785 -20.539 1.00 96.94 97 THR A CA 1
ATOM 733 C C . THR A 1 97 ? -6.851 -1.435 -20.920 1.00 96.94 97 THR A C 1
ATOM 735 O O . THR A 1 97 ? -7.678 -1.365 -21.827 1.00 96.94 97 THR A O 1
ATOM 738 N N . HIS A 1 98 ? -6.469 -0.354 -20.238 1.00 97.56 98 HIS A N 1
ATOM 739 C CA . HIS A 1 98 ? -7.110 0.954 -20.414 1.00 97.56 98 HIS A CA 1
ATOM 740 C C . HIS A 1 98 ? -6.167 2.160 -20.312 1.00 97.56 98 HIS A C 1
ATOM 742 O O . HIS A 1 98 ? -6.577 3.268 -20.650 1.00 97.56 98 HIS A O 1
ATOM 748 N N . GLY A 1 99 ? -4.941 1.983 -19.817 1.00 96.94 99 GLY A N 1
ATOM 749 C CA . GLY A 1 99 ? -3.891 3.003 -19.766 1.00 96.94 99 GLY A CA 1
ATOM 750 C C . GLY A 1 99 ? -4.250 4.273 -18.992 1.00 96.94 99 GLY A C 1
ATOM 751 O O . GLY A 1 99 ? -3.737 5.336 -19.322 1.00 96.94 99 GLY A O 1
ATOM 752 N N . ARG A 1 100 ? -5.142 4.199 -17.991 1.00 97.44 100 ARG A N 1
ATOM 753 C CA . ARG A 1 100 ? -5.557 5.392 -17.226 1.00 97.44 100 ARG A CA 1
ATOM 754 C C . ARG A 1 100 ? -4.505 5.736 -16.164 1.00 97.44 100 ARG A C 1
ATOM 756 O O . ARG A 1 100 ? -4.063 4.803 -15.479 1.00 97.44 100 ARG A O 1
ATOM 763 N N . PRO A 1 101 ? -4.199 7.033 -15.964 1.00 97.38 101 PRO A N 1
ATOM 764 C CA . PRO A 1 101 ? -3.386 7.510 -14.849 1.00 97.38 101 PRO A CA 1
ATOM 765 C C . PRO A 1 101 ? -3.865 6.999 -13.487 1.00 97.38 101 PRO A C 1
ATOM 767 O O . PRO A 1 101 ? -5.016 6.570 -13.335 1.00 97.38 101 PRO A O 1
ATOM 770 N N . VAL A 1 102 ? -2.970 7.019 -12.503 1.00 98.44 102 VAL A N 1
ATOM 771 C CA . VAL A 1 102 ? -3.271 6.651 -11.114 1.00 98.44 102 VAL A CA 1
ATOM 772 C C . VAL A 1 102 ? -2.370 7.423 -10.156 1.00 98.44 102 VAL A C 1
ATOM 774 O O . VAL A 1 102 ? -1.205 7.679 -10.457 1.00 98.44 102 VAL A O 1
ATOM 777 N N . THR A 1 103 ? -2.898 7.761 -8.986 1.00 98.75 103 THR A N 1
ATOM 778 C CA . THR A 1 103 ? -2.109 8.328 -7.888 1.00 98.75 103 THR A CA 1
ATOM 779 C C . THR A 1 103 ? -1.729 7.234 -6.900 1.00 98.75 103 THR A C 1
ATOM 781 O O . THR A 1 103 ? -2.601 6.524 -6.398 1.00 98.75 103 THR A O 1
ATOM 784 N N . LEU A 1 104 ? -0.440 7.110 -6.591 1.00 98.62 104 LEU A N 1
ATOM 785 C CA . LEU A 1 104 ? 0.074 6.214 -5.558 1.00 98.62 104 LEU A CA 1
ATOM 786 C C . LEU A 1 104 ? 0.510 7.059 -4.356 1.00 98.62 104 LEU A C 1
ATOM 788 O O . LEU A 1 104 ? 1.503 7.781 -4.421 1.00 98.62 104 LEU A O 1
ATOM 792 N N . LEU A 1 105 ? -0.259 6.994 -3.270 1.00 97.94 105 LEU A N 1
ATOM 793 C CA . LEU A 1 105 ? -0.069 7.809 -2.072 1.00 97.94 105 LEU A CA 1
ATOM 794 C C . LEU A 1 105 ? 0.387 6.938 -0.899 1.00 97.94 105 LEU A C 1
ATOM 796 O O . LEU A 1 105 ? -0.338 6.057 -0.434 1.00 97.94 105 LEU A O 1
ATOM 800 N N . SER A 1 106 ? 1.574 7.223 -0.371 1.00 97.12 106 SER A N 1
ATOM 801 C CA . SER A 1 106 ? 1.990 6.648 0.905 1.00 97.12 106 SER A CA 1
ATOM 802 C C . SER A 1 106 ? 1.320 7.381 2.070 1.00 97.12 106 SER A C 1
ATOM 804 O O . SER A 1 106 ? 1.297 8.610 2.125 1.00 97.12 106 SER A O 1
ATOM 806 N N . CYS A 1 107 ? 0.798 6.605 3.014 1.00 96.00 107 CYS A N 1
ATOM 807 C CA . CYS A 1 107 ? 0.304 7.050 4.312 1.00 96.00 107 CYS A CA 1
ATOM 808 C C . CYS A 1 107 ? 1.148 6.456 5.452 1.00 96.00 107 CYS A C 1
ATOM 810 O O . CYS A 1 107 ? 0.672 6.364 6.580 1.00 96.00 107 CYS A O 1
ATOM 812 N N . ASP A 1 108 ? 2.380 6.020 5.172 1.00 93.69 108 ASP A N 1
ATOM 813 C CA . ASP A 1 108 ? 3.329 5.613 6.206 1.00 93.69 108 ASP A CA 1
ATOM 814 C C . ASP A 1 108 ? 4.054 6.834 6.782 1.00 93.69 108 ASP A C 1
ATOM 816 O O . ASP A 1 108 ? 4.342 7.805 6.072 1.00 93.69 108 ASP A O 1
ATOM 820 N N . ASN A 1 109 ? 4.381 6.768 8.074 1.00 91.31 109 ASN A N 1
ATOM 821 C CA . ASN A 1 109 ? 5.084 7.831 8.789 1.00 91.31 109 ASN A CA 1
ATOM 822 C C . ASN A 1 109 ? 6.594 7.809 8.488 1.00 91.31 109 ASN A C 1
ATOM 824 O O . ASN A 1 109 ? 7.412 7.442 9.332 1.00 91.31 109 ASN A O 1
ATOM 828 N N . ILE A 1 110 ? 6.947 8.153 7.251 1.00 89.00 110 ILE A N 1
ATOM 829 C CA . ILE A 1 110 ? 8.321 8.240 6.751 1.00 89.00 110 ILE A CA 1
ATOM 830 C C . ILE A 1 110 ? 8.493 9.626 6.115 1.00 89.00 110 ILE A C 1
ATOM 832 O O . ILE A 1 110 ? 7.618 10.061 5.358 1.00 89.00 110 ILE A O 1
ATOM 836 N N . PRO A 1 111 ? 9.600 10.343 6.371 1.00 88.25 111 PRO A N 1
ATOM 837 C CA . PRO A 1 111 ? 9.870 11.604 5.694 1.00 88.25 111 PRO A CA 1
ATOM 838 C C . PRO A 1 111 ? 9.877 11.429 4.174 1.00 88.25 111 PRO A C 1
ATOM 840 O O . PRO A 1 111 ? 10.488 10.497 3.653 1.00 88.25 111 PRO A O 1
ATOM 843 N N . THR A 1 112 ? 9.239 12.349 3.445 1.00 90.06 112 THR A N 1
ATOM 844 C CA . THR A 1 112 ? 9.196 12.328 1.968 1.00 90.06 112 THR A CA 1
ATOM 845 C C . THR A 1 112 ? 8.693 10.995 1.389 1.00 90.06 112 THR A C 1
ATOM 847 O O . THR A 1 112 ? 9.204 10.505 0.384 1.00 90.06 112 THR A O 1
ATOM 850 N N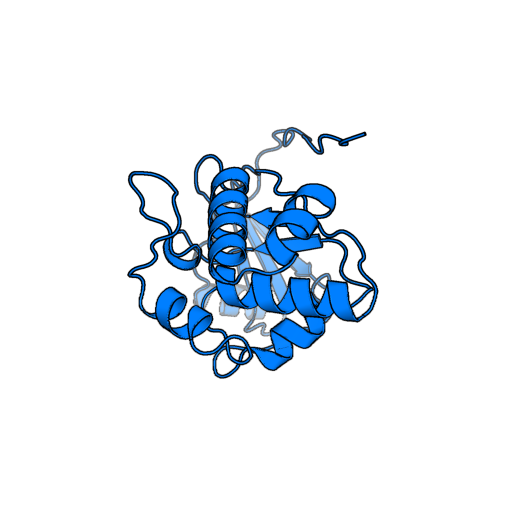 . ASN A 1 113 ? 7.697 10.387 2.040 1.00 93.56 113 ASN A N 1
ATOM 851 C CA . ASN A 1 113 ? 7.176 9.063 1.698 1.00 93.56 113 ASN A CA 1
ATOM 852 C C . ASN A 1 113 ? 6.757 8.899 0.222 1.00 93.56 113 ASN A C 1
ATOM 854 O O . ASN A 1 113 ? 7.029 7.857 -0.371 1.00 93.56 113 ASN A O 1
ATOM 858 N N . GLY A 1 114 ? 6.182 9.932 -0.401 1.00 95.81 114 GLY A N 1
ATOM 859 C CA . GLY A 1 114 ? 5.869 9.946 -1.832 1.00 95.81 114 GLY A CA 1
ATOM 860 C C . GLY A 1 114 ? 7.119 9.863 -2.708 1.00 95.81 114 GLY A C 1
ATOM 861 O O . GLY A 1 114 ? 7.166 9.067 -3.642 1.00 95.81 114 GLY A O 1
ATOM 862 N N . THR A 1 115 ? 8.176 10.600 -2.358 1.00 96.31 115 THR A N 1
ATOM 863 C CA . THR A 1 115 ? 9.471 10.535 -3.056 1.00 96.31 115 THR A CA 1
ATOM 864 C C . THR A 1 115 ? 10.084 9.140 -2.963 1.00 96.31 115 THR A C 1
ATOM 866 O O . THR A 1 115 ? 10.538 8.606 -3.972 1.00 96.31 115 THR A O 1
ATOM 869 N N . ILE A 1 116 ? 10.068 8.520 -1.777 1.00 96.50 116 ILE A N 1
ATOM 870 C CA . ILE A 1 116 ? 10.582 7.154 -1.589 1.00 96.50 116 ILE A CA 1
ATOM 871 C C . ILE A 1 116 ? 9.774 6.166 -2.435 1.00 96.50 116 ILE A C 1
ATOM 873 O O . ILE A 1 116 ? 10.363 5.393 -3.188 1.00 96.50 116 ILE A O 1
ATOM 877 N N . LEU A 1 117 ? 8.440 6.228 -2.372 1.00 97.69 117 LEU A N 1
ATOM 878 C CA . LEU A 1 117 ? 7.561 5.367 -3.163 1.00 97.69 117 LEU A CA 1
ATOM 879 C C . LEU A 1 117 ? 7.808 5.527 -4.672 1.00 97.69 117 LEU A C 1
ATOM 881 O O . LEU A 1 117 ? 7.957 4.533 -5.383 1.00 97.69 117 LEU A O 1
ATOM 885 N N . GLY A 1 118 ? 7.905 6.767 -5.155 1.00 97.56 118 GLY A N 1
ATOM 886 C CA . GLY A 1 118 ? 8.215 7.066 -6.552 1.00 97.56 118 GLY A CA 1
ATOM 887 C C . GLY A 1 118 ? 9.566 6.499 -6.980 1.00 97.56 118 GLY A C 1
ATOM 888 O O . GLY A 1 118 ? 9.648 5.828 -8.008 1.00 97.56 118 GLY A O 1
ATOM 889 N N . ASN A 1 119 ? 10.607 6.695 -6.168 1.00 97.31 119 ASN A N 1
ATOM 890 C CA . ASN A 1 119 ? 11.947 6.184 -6.446 1.00 97.31 119 ASN A CA 1
ATOM 891 C C . ASN A 1 119 ? 11.964 4.658 -6.563 1.00 97.31 119 ASN A C 1
ATOM 893 O O . ASN A 1 119 ? 12.522 4.131 -7.526 1.00 97.31 119 ASN A O 1
ATOM 897 N N . VAL A 1 120 ? 11.347 3.941 -5.618 1.00 98.19 120 VAL A N 1
ATOM 898 C CA . VAL A 1 120 ? 11.385 2.471 -5.628 1.00 98.19 120 VAL A CA 1
ATOM 899 C C . VAL A 1 120 ? 10.578 1.881 -6.781 1.00 98.19 120 VAL A C 1
ATOM 901 O O . VAL A 1 120 ? 11.041 0.942 -7.424 1.00 98.19 120 VAL A O 1
ATOM 904 N N . VAL A 1 121 ? 9.417 2.460 -7.104 1.00 98.31 121 VAL A N 1
ATOM 905 C CA . VAL A 1 121 ? 8.571 1.998 -8.217 1.00 98.31 121 VAL A CA 1
ATOM 906 C C . VAL A 1 121 ? 9.233 2.285 -9.568 1.00 98.31 121 VAL A C 1
ATOM 908 O O . VAL A 1 121 ? 9.271 1.400 -10.424 1.00 98.31 121 VAL A O 1
ATOM 911 N N . ARG A 1 122 ? 9.810 3.481 -9.758 1.00 98.25 122 ARG A N 1
ATOM 912 C CA . ARG A 1 122 ? 10.538 3.844 -10.987 1.00 98.25 122 ARG A CA 1
ATOM 913 C C . ARG A 1 122 ? 11.782 2.978 -11.176 1.00 98.25 122 ARG A C 1
ATOM 915 O O . ARG A 1 122 ? 11.935 2.375 -12.233 1.00 98.25 122 ARG A O 1
ATOM 922 N N . ALA A 1 123 ? 12.608 2.821 -10.140 1.00 98.12 123 ALA A N 1
ATOM 923 C CA . ALA A 1 123 ? 13.802 1.978 -10.204 1.00 98.12 123 ALA A CA 1
ATOM 924 C C . ALA A 1 123 ? 13.460 0.508 -10.498 1.00 98.12 123 ALA A C 1
ATOM 926 O O . ALA A 1 123 ? 14.150 -0.149 -11.279 1.00 98.12 123 ALA A O 1
ATOM 927 N N . PHE A 1 124 ? 12.376 -0.017 -9.914 1.00 98.62 124 PHE A N 1
ATOM 928 C CA . PHE A 1 124 ? 11.909 -1.370 -10.217 1.00 98.62 124 PHE A CA 1
ATOM 929 C C . PHE A 1 124 ? 11.474 -1.487 -11.686 1.00 98.62 124 PHE A C 1
ATOM 931 O O . PHE A 1 124 ? 11.868 -2.425 -12.382 1.00 98.62 124 PHE A O 1
ATOM 938 N N . ALA A 1 125 ? 10.710 -0.511 -12.184 1.00 98.12 125 ALA A N 1
ATOM 939 C CA . ALA A 1 125 ? 10.258 -0.471 -13.571 1.00 98.12 125 ALA A CA 1
ATOM 940 C C . ALA A 1 125 ? 11.410 -0.373 -14.583 1.00 98.12 125 ALA A C 1
ATOM 942 O O . ALA A 1 125 ? 11.379 -1.048 -15.610 1.00 98.12 125 ALA A O 1
ATOM 943 N N . GLU A 1 126 ? 12.452 0.405 -14.287 1.00 97.62 126 GLU A N 1
ATOM 944 C CA . GLU A 1 126 ? 13.665 0.483 -15.112 1.00 97.62 126 GLU A CA 1
ATOM 945 C C . GLU A 1 126 ? 14.363 -0.877 -15.230 1.00 97.62 126 GLU A C 1
ATOM 947 O O . GLU A 1 126 ? 14.803 -1.262 -16.314 1.00 97.62 126 GLU A O 1
ATOM 952 N N . ARG A 1 127 ? 14.440 -1.634 -14.127 1.00 97.25 127 ARG A N 1
ATOM 953 C CA . ARG A 1 127 ? 15.023 -2.986 -14.119 1.00 97.25 127 ARG A CA 1
ATOM 954 C C . ARG A 1 127 ? 14.168 -4.002 -14.860 1.00 97.25 127 ARG A C 1
ATOM 956 O O . ARG A 1 127 ? 14.720 -4.886 -15.511 1.00 97.25 127 ARG A O 1
ATOM 963 N N . ARG A 1 128 ? 12.846 -3.867 -14.770 1.00 93.56 128 ARG A N 1
ATOM 964 C CA . ARG A 1 128 ? 11.882 -4.685 -15.514 1.00 93.56 128 ARG A CA 1
ATOM 965 C C . ARG A 1 128 ? 11.955 -4.419 -17.022 1.00 93.56 128 ARG A C 1
ATOM 967 O O . ARG A 1 128 ? 11.830 -5.346 -17.819 1.00 93.56 128 ARG A O 1
ATOM 974 N N . GLY A 1 129 ? 12.250 -3.177 -17.405 1.00 90.81 129 GLY A N 1
ATOM 975 C CA . GLY A 1 129 ? 12.486 -2.757 -18.781 1.00 90.81 129 GLY A CA 1
ATOM 976 C C . GLY A 1 129 ? 11.205 -2.484 -19.575 1.00 90.81 129 GLY A C 1
ATOM 977 O O . GLY A 1 129 ? 10.108 -2.338 -19.037 1.00 90.81 129 GLY A O 1
ATOM 978 N N . GLY A 1 130 ? 11.346 -2.376 -20.897 1.00 89.56 130 GLY A N 1
ATOM 979 C CA . GLY A 1 130 ? 10.229 -2.057 -21.787 1.00 89.56 130 GLY A CA 1
ATOM 980 C C . GLY A 1 130 ? 9.794 -0.593 -21.680 1.00 89.56 130 GLY A C 1
ATOM 981 O O . GLY A 1 130 ? 10.632 0.300 -21.647 1.00 89.56 130 GLY A O 1
ATOM 982 N N . LYS A 1 131 ? 8.478 -0.348 -21.681 1.00 92.12 131 LYS A N 1
ATOM 983 C CA . LYS A 1 131 ? 7.882 1.004 -21.664 1.00 92.12 131 LYS A CA 1
ATOM 984 C C . LYS A 1 131 ? 7.313 1.404 -20.298 1.00 92.12 131 LYS A C 1
ATOM 986 O O . LYS A 1 131 ? 6.646 2.430 -20.199 1.00 92.12 131 LYS A O 1
ATOM 991 N N . LEU A 1 132 ? 7.507 0.575 -19.268 1.00 97.12 132 LEU A N 1
ATOM 992 C CA . LEU A 1 132 ? 6.861 0.774 -17.971 1.00 97.12 132 LEU A CA 1
ATOM 993 C C . LEU A 1 132 ? 7.371 2.040 -17.275 1.00 97.12 132 LEU A C 1
ATOM 995 O O . LEU A 1 132 ? 6.560 2.836 -16.815 1.00 97.12 132 LEU A O 1
ATOM 999 N N . ALA A 1 133 ? 8.691 2.248 -17.247 1.00 97.56 133 ALA A N 1
ATOM 1000 C CA . ALA A 1 133 ? 9.295 3.431 -16.633 1.00 97.56 133 ALA A CA 1
ATOM 1001 C C . ALA A 1 133 ? 8.811 4.732 -17.303 1.00 97.56 133 ALA A C 1
ATOM 1003 O O . ALA A 1 133 ? 8.315 5.622 -16.617 1.00 97.56 133 ALA A O 1
ATOM 1004 N N . ASP A 1 134 ? 8.844 4.792 -18.639 1.00 97.50 134 ASP A N 1
ATOM 1005 C CA . ASP A 1 134 ? 8.354 5.947 -19.409 1.00 97.50 134 ASP A CA 1
ATOM 1006 C C . ASP A 1 134 ? 6.866 6.224 -19.149 1.00 97.50 134 ASP A C 1
ATOM 1008 O O . ASP A 1 134 ? 6.439 7.374 -19.036 1.00 97.50 134 ASP A O 1
ATOM 1012 N N . TRP A 1 135 ? 6.052 5.169 -19.048 1.00 98.25 135 TRP A N 1
ATOM 1013 C CA . TRP A 1 135 ? 4.630 5.323 -18.765 1.00 98.25 135 TRP A CA 1
ATOM 1014 C C . TRP A 1 135 ? 4.386 5.815 -17.335 1.00 98.25 135 TRP A C 1
ATOM 1016 O O . TRP A 1 135 ? 3.535 6.683 -17.143 1.00 98.25 135 TRP A O 1
ATOM 1026 N N . ILE A 1 136 ? 5.140 5.307 -16.353 1.00 98.56 136 ILE A N 1
ATOM 1027 C CA . ILE A 1 136 ? 5.085 5.764 -14.957 1.00 98.56 136 ILE A CA 1
ATOM 1028 C C . ILE A 1 136 ? 5.411 7.251 -14.868 1.00 98.56 136 ILE A C 1
ATOM 1030 O O . ILE A 1 136 ? 4.676 7.980 -14.207 1.00 98.56 136 ILE A O 1
ATOM 1034 N N . GLU A 1 137 ? 6.461 7.703 -15.557 1.00 98.06 137 GLU A N 1
ATOM 1035 C CA . GLU A 1 137 ? 6.847 9.116 -15.572 1.00 98.06 137 GLU A CA 1
ATOM 1036 C C . GLU A 1 137 ? 5.701 10.015 -16.042 1.00 98.06 137 GLU A C 1
ATOM 1038 O O . GLU A 1 137 ? 5.437 11.053 -15.444 1.00 98.06 137 GLU A O 1
ATOM 1043 N N . ALA A 1 138 ? 5.001 9.599 -17.097 1.00 97.94 138 ALA A N 1
ATOM 1044 C CA . ALA A 1 138 ? 3.968 10.410 -17.727 1.00 97.94 138 ALA A CA 1
ATOM 1045 C C . ALA A 1 138 ? 2.574 10.287 -17.082 1.00 97.94 138 ALA A C 1
ATOM 1047 O O . ALA A 1 138 ? 1.720 11.128 -17.351 1.00 97.94 138 ALA A O 1
ATOM 1048 N N . ASN A 1 139 ? 2.298 9.235 -16.299 1.00 98.38 139 ASN A N 1
ATOM 1049 C CA . ASN A 1 139 ? 0.922 8.889 -15.903 1.00 98.38 139 ASN A CA 1
ATOM 1050 C C . ASN A 1 139 ? 0.731 8.577 -14.413 1.00 98.38 139 ASN A C 1
ATOM 1052 O O . ASN A 1 139 ? -0.404 8.319 -14.003 1.00 98.38 139 ASN A O 1
ATOM 1056 N N . VAL A 1 140 ? 1.792 8.550 -13.601 1.00 98.69 140 VAL A N 1
ATOM 1057 C CA . VAL A 1 140 ? 1.684 8.186 -12.181 1.00 98.69 140 VAL A CA 1
ATOM 1058 C C . VAL A 1 140 ? 2.172 9.318 -11.289 1.00 98.69 140 VAL A C 1
ATOM 1060 O O . VAL A 1 140 ? 3.316 9.760 -11.386 1.00 98.69 140 VAL A O 1
ATOM 1063 N N . ALA A 1 141 ? 1.301 9.748 -10.378 1.00 98.50 141 ALA A N 1
ATOM 1064 C CA . ALA A 1 141 ? 1.624 10.741 -9.362 1.00 98.50 141 ALA A CA 1
ATOM 1065 C C . ALA A 1 141 ? 2.023 10.068 -8.042 1.00 98.50 141 ALA A C 1
ATOM 1067 O O . ALA A 1 141 ? 1.377 9.111 -7.607 1.00 98.50 141 ALA A O 1
ATOM 1068 N N . PHE A 1 142 ? 3.051 10.616 -7.387 1.00 98.38 142 PHE A N 1
ATOM 1069 C CA . PHE A 1 142 ? 3.586 10.138 -6.106 1.00 98.38 142 PHE A CA 1
ATOM 1070 C C . PHE A 1 142 ? 3.617 11.261 -5.049 1.00 98.38 142 PHE A C 1
ATOM 1072 O O . PHE A 1 142 ? 4.696 11.681 -4.618 1.00 98.38 142 PHE A O 1
ATOM 1079 N N . PRO A 1 143 ? 2.456 11.817 -4.650 1.00 97.50 143 PRO A N 1
ATOM 1080 C CA . PRO A 1 143 ? 2.408 12.856 -3.627 1.00 97.50 143 PRO A CA 1
ATOM 1081 C C . PRO A 1 143 ? 2.945 12.335 -2.290 1.00 97.50 143 PRO A C 1
ATOM 1083 O O . PRO A 1 143 ? 2.763 11.170 -1.936 1.00 97.50 143 PRO A O 1
ATOM 1086 N N . SER A 1 144 ? 3.596 13.219 -1.534 1.00 94.38 144 SER A N 1
ATOM 1087 C CA . SER A 1 144 ? 3.939 12.943 -0.137 1.00 94.38 144 SER A CA 1
ATOM 1088 C C . SER A 1 144 ? 2.821 13.425 0.781 1.00 94.38 144 SER A C 1
ATOM 1090 O O . SER A 1 144 ? 2.231 14.476 0.532 1.00 94.38 144 SER A O 1
ATOM 1092 N N . ALA A 1 145 ? 2.572 12.699 1.867 1.00 90.62 145 ALA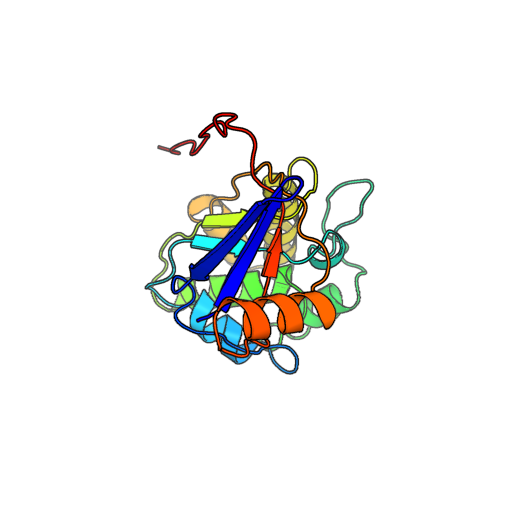 A N 1
ATOM 1093 C CA . ALA A 1 145 ? 1.639 13.110 2.912 1.00 90.62 145 ALA A CA 1
ATOM 1094 C C . ALA A 1 145 ? 2.284 13.042 4.294 1.00 90.62 145 ALA A C 1
ATOM 1096 O O . ALA A 1 145 ? 3.114 12.176 4.569 1.00 90.62 145 ALA A O 1
ATOM 1097 N N . MET A 1 146 ? 1.850 13.943 5.173 1.00 89.50 146 MET A N 1
ATOM 1098 C CA . MET A 1 146 ? 2.094 13.845 6.605 1.00 89.50 146 MET A CA 1
ATOM 1099 C C . MET A 1 146 ? 0.870 13.191 7.242 1.00 89.50 146 MET A C 1
ATOM 1101 O O . MET A 1 146 ? -0.260 13.629 7.021 1.00 89.50 146 MET A O 1
ATOM 1105 N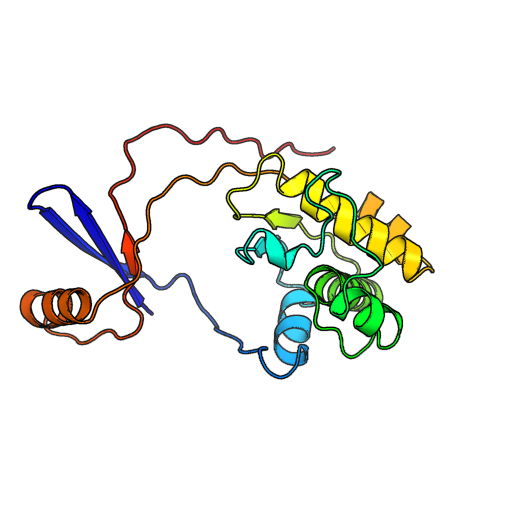 N . VAL A 1 147 ? 1.102 12.119 7.991 1.00 87.88 147 VAL A N 1
ATOM 1106 C CA . VAL A 1 147 ? 0.069 11.426 8.756 1.00 87.88 147 VAL A CA 1
ATOM 1107 C C . VAL A 1 147 ? 0.410 11.539 10.232 1.00 87.88 147 VAL A C 1
ATOM 1109 O O . VAL A 1 147 ? 1.517 11.202 10.643 1.00 87.88 147 VAL A O 1
ATOM 1112 N N . ASP A 1 148 ? -0.539 12.021 11.025 1.00 85.81 148 ASP A N 1
ATOM 1113 C CA . ASP A 1 148 ? -0.353 12.166 12.464 1.00 85.81 148 ASP A CA 1
ATOM 1114 C C . ASP A 1 148 ? -1.645 11.791 13.183 1.00 85.81 148 ASP A C 1
ATOM 1116 O O . ASP A 1 148 ? -2.633 12.529 13.191 1.00 85.81 148 ASP A O 1
ATOM 1120 N N . ARG A 1 149 ? -1.661 10.559 13.688 1.00 84.81 149 ARG A N 1
ATOM 1121 C CA . ARG A 1 149 ? -2.680 10.064 14.608 1.00 84.81 149 ARG A CA 1
ATOM 1122 C C . ARG A 1 149 ? -2.140 8.849 15.342 1.00 84.81 149 ARG A C 1
ATOM 1124 O O . ARG A 1 149 ? -1.791 7.845 14.719 1.00 84.81 149 ARG A O 1
ATOM 1131 N N . ILE A 1 150 ? -2.167 8.894 16.667 1.00 84.94 150 ILE A N 1
ATOM 1132 C CA . ILE A 1 150 ? -1.914 7.728 17.504 1.00 84.94 150 ILE A CA 1
ATOM 1133 C C . ILE A 1 150 ? -3.106 6.768 17.384 1.00 84.94 150 ILE A C 1
ATOM 1135 O O . ILE A 1 150 ? -4.247 7.097 17.723 1.00 84.94 150 ILE A O 1
ATOM 1139 N N . ALA A 1 151 ? -2.821 5.556 16.908 1.00 88.50 151 ALA A N 1
ATOM 1140 C CA . ALA A 1 151 ? -3.756 4.439 16.814 1.00 88.50 151 ALA A CA 1
ATOM 1141 C C . ALA A 1 151 ? -3.145 3.219 17.528 1.00 88.50 151 ALA A C 1
ATOM 1143 O O . ALA A 1 151 ? -2.388 2.461 16.915 1.00 88.50 151 ALA A O 1
ATOM 1144 N N . PRO A 1 152 ? -3.382 3.057 18.843 1.00 89.62 152 PRO A N 1
ATOM 1145 C CA . PRO A 1 152 ? -2.850 1.932 19.601 1.00 89.62 152 PRO A CA 1
ATOM 1146 C C . PRO A 1 152 ? -3.408 0.600 19.095 1.00 89.62 152 PRO A C 1
ATOM 1148 O O . PRO A 1 152 ? -4.502 0.541 18.535 1.00 89.62 152 PRO A O 1
ATOM 1151 N N . ALA A 1 153 ? -2.682 -0.486 19.361 1.00 93.62 153 ALA A N 1
ATOM 1152 C CA . ALA A 1 153 ? -3.204 -1.824 19.120 1.00 93.62 153 ALA A CA 1
ATOM 1153 C C . ALA A 1 153 ? -4.485 -2.051 19.940 1.00 93.62 153 ALA A C 1
ATOM 1155 O O . ALA A 1 153 ? -4.496 -1.837 21.154 1.00 93.62 153 ALA A O 1
ATOM 1156 N N . THR A 1 154 ? -5.547 -2.502 19.272 1.00 94.75 154 THR A N 1
ATOM 1157 C CA . THR A 1 154 ? -6.819 -2.844 19.916 1.00 94.75 154 THR A CA 1
ATOM 1158 C C . THR A 1 154 ? -6.624 -3.988 20.912 1.00 94.75 154 THR A C 1
ATOM 1160 O O . THR A 1 154 ? -6.016 -5.011 20.592 1.00 94.75 154 THR A O 1
ATOM 1163 N N . THR A 1 155 ? -7.163 -3.832 22.118 1.00 95.06 155 THR A N 1
ATOM 1164 C CA . THR A 1 155 ? -7.133 -4.844 23.180 1.00 95.06 155 THR A CA 1
ATOM 1165 C C . THR A 1 155 ? -8.506 -5.491 23.383 1.00 95.06 155 THR A C 1
ATOM 1167 O O . THR A 1 155 ? -9.536 -4.928 23.013 1.00 95.06 155 THR A O 1
ATOM 1170 N N . ALA A 1 156 ? -8.546 -6.660 24.034 1.00 95.81 156 ALA A N 1
ATOM 1171 C CA . ALA A 1 156 ? -9.808 -7.317 24.394 1.00 95.81 156 ALA A CA 1
ATOM 1172 C C . ALA A 1 156 ? -10.703 -6.421 25.274 1.00 95.81 156 ALA A C 1
ATOM 1174 O O . ALA A 1 156 ? -11.904 -6.340 25.047 1.00 95.81 156 ALA A O 1
ATOM 1175 N N . ALA A 1 157 ? -10.105 -5.661 26.199 1.00 94.00 157 ALA A N 1
ATOM 1176 C CA . ALA A 1 157 ? -10.835 -4.724 27.051 1.00 94.00 157 ALA A CA 1
ATOM 1177 C C . ALA A 1 157 ? -11.514 -3.591 26.254 1.00 94.00 157 ALA A C 1
ATOM 1179 O O . ALA A 1 157 ? -12.559 -3.078 26.662 1.00 94.00 157 ALA A O 1
ATOM 1180 N N . ASP A 1 158 ? -10.944 -3.194 25.112 1.00 93.69 158 ASP A N 1
ATOM 1181 C CA . ASP A 1 158 ? -11.549 -2.185 24.238 1.00 93.69 158 ASP A CA 1
ATOM 1182 C C . ASP A 1 158 ? -12.811 -2.730 23.566 1.00 93.69 158 ASP A C 1
ATOM 1184 O O . ASP A 1 158 ? -13.828 -2.036 23.517 1.00 93.69 158 ASP A O 1
ATOM 1188 N N . ILE A 1 159 ? -12.758 -3.985 23.114 1.00 95.31 159 ILE A N 1
ATOM 1189 C CA . ILE A 1 159 ? -13.902 -4.695 22.533 1.00 95.31 159 ILE A CA 1
ATOM 1190 C C . ILE A 1 159 ? -14.997 -4.869 23.591 1.00 95.31 159 ILE A C 1
ATOM 1192 O O . ILE A 1 159 ? -16.143 -4.489 23.345 1.00 95.31 159 ILE A O 1
ATOM 1196 N N . ASP A 1 160 ? -14.633 -5.320 24.796 1.00 94.44 160 ASP A N 1
ATOM 1197 C CA . ASP A 1 160 ? -15.562 -5.465 25.923 1.00 94.44 160 ASP A CA 1
ATOM 1198 C C . ASP A 1 160 ? -16.240 -4.132 26.276 1.00 94.44 160 ASP A C 1
ATOM 1200 O O . ASP A 1 160 ? -17.435 -4.090 26.570 1.00 94.44 160 ASP A O 1
ATOM 1204 N N . THR A 1 161 ? -15.500 -3.017 26.213 1.00 90.94 161 THR A N 1
ATOM 1205 C CA . THR A 1 161 ? -16.053 -1.675 26.455 1.00 90.94 161 THR A CA 1
ATOM 1206 C C . THR A 1 161 ? -17.146 -1.333 25.443 1.00 90.94 161 THR A C 1
ATOM 1208 O O . THR A 1 161 ? -18.185 -0.785 25.820 1.00 90.94 161 THR A O 1
ATOM 1211 N N . VAL A 1 162 ? -16.927 -1.634 24.158 1.00 93.50 162 VAL A N 1
ATOM 1212 C CA . VAL A 1 162 ? -17.924 -1.380 23.109 1.00 93.50 162 VAL A CA 1
ATOM 1213 C C . VAL A 1 162 ? -19.145 -2.270 23.301 1.00 93.50 162 VAL A C 1
ATOM 1215 O O . VAL A 1 162 ? -20.272 -1.773 23.251 1.00 93.50 162 VAL A O 1
ATOM 1218 N N . GLU A 1 163 ? -18.932 -3.550 23.596 1.00 95.62 163 GLU A N 1
ATOM 1219 C CA . GLU A 1 163 ? -20.007 -4.516 23.806 1.00 95.62 163 GLU A CA 1
ATOM 1220 C C . GLU A 1 163 ? -20.890 -4.135 25.001 1.00 95.62 163 GLU A C 1
ATOM 1222 O O . GLU A 1 163 ? -22.112 -4.067 24.869 1.00 95.62 163 GLU A O 1
ATOM 1227 N N . GLN A 1 164 ? -20.289 -3.769 26.137 1.00 94.31 164 GLN A N 1
ATOM 1228 C CA . GLN A 1 164 ? -21.023 -3.357 27.338 1.00 94.31 164 GLN A CA 1
ATOM 1229 C C . GLN A 1 164 ? -21.766 -2.026 27.162 1.00 94.31 164 GLN A C 1
ATOM 1231 O O . GLN A 1 164 ? -22.876 -1.869 27.671 1.00 94.31 164 GLN A O 1
ATOM 1236 N N . ARG A 1 165 ? -21.165 -1.048 26.469 1.00 93.50 165 ARG A N 1
ATOM 1237 C CA . ARG A 1 165 ? -21.725 0.310 26.351 1.00 93.50 165 ARG A CA 1
ATOM 1238 C C . ARG A 1 165 ? -22.735 0.455 25.216 1.00 93.50 165 ARG A C 1
ATOM 1240 O O . ARG A 1 165 ? -23.665 1.249 25.343 1.00 93.50 165 ARG A O 1
ATOM 1247 N N . TYR A 1 166 ? -22.549 -0.274 24.118 1.00 93.88 166 TYR A N 1
ATOM 1248 C CA . TYR A 1 166 ? -23.342 -0.114 22.895 1.00 93.88 166 TYR A CA 1
ATOM 1249 C C . TYR A 1 166 ? -24.112 -1.377 22.481 1.00 93.88 166 TYR A C 1
ATOM 1251 O O . TYR A 1 166 ? -24.934 -1.302 21.570 1.00 93.88 166 TYR A O 1
ATOM 1259 N N . GLY A 1 167 ? -23.908 -2.512 23.160 1.00 96.00 167 GLY A N 1
ATOM 1260 C CA . GLY A 1 167 ? -24.726 -3.718 23.004 1.00 96.00 167 GLY A CA 1
ATOM 1261 C C . GLY A 1 167 ? -24.390 -4.584 21.789 1.00 96.00 167 GLY A C 1
ATOM 1262 O O . GLY A 1 167 ? -25.224 -5.395 21.387 1.00 96.00 167 GLY A O 1
ATOM 1263 N N . TYR A 1 168 ? -23.210 -4.415 21.185 1.00 96.44 168 TYR A N 1
ATOM 1264 C CA . TYR A 1 168 ? -22.748 -5.253 20.076 1.00 96.44 168 TYR A CA 1
ATOM 1265 C C . TYR A 1 168 ? -21.250 -5.553 20.161 1.00 96.44 168 TYR A C 1
ATOM 1267 O O . TYR A 1 168 ? -20.452 -4.708 20.561 1.00 96.44 168 TYR A O 1
ATOM 1275 N N . HIS A 1 169 ? -20.884 -6.759 19.734 1.00 96.62 169 HIS A N 1
ATOM 1276 C CA . HIS A 1 169 ? -19.501 -7.205 19.619 1.00 96.62 169 HIS A CA 1
ATOM 1277 C C . HIS A 1 169 ? -18.919 -6.800 18.257 1.00 96.62 169 HIS A C 1
ATOM 1279 O O . HIS A 1 169 ? -19.547 -7.049 17.225 1.00 96.62 169 HIS A O 1
ATOM 1285 N N . ASP A 1 170 ? -17.720 -6.215 18.240 1.00 96.62 170 ASP A N 1
ATOM 1286 C CA . ASP A 1 170 ? -17.001 -5.883 17.005 1.00 96.62 170 ASP A CA 1
ATOM 1287 C C . ASP A 1 170 ? -15.523 -6.282 17.087 1.00 96.62 170 ASP A C 1
ATOM 1289 O O . ASP A 1 170 ? -14.714 -5.629 17.746 1.00 96.62 170 ASP A O 1
ATOM 1293 N N . SER A 1 171 ? -15.163 -7.350 16.375 1.00 95.12 171 SER A N 1
ATOM 1294 C CA . SER A 1 171 ? -13.787 -7.854 16.302 1.00 95.12 171 SER A CA 1
ATOM 1295 C C . SER A 1 171 ? -12.879 -7.027 15.378 1.00 95.12 171 SER A C 1
ATOM 1297 O O . SER A 1 171 ? -11.674 -7.261 15.355 1.00 95.12 171 SER A O 1
ATOM 1299 N N . ALA A 1 172 ? -13.432 -6.076 14.618 1.00 96.06 172 ALA A N 1
ATOM 1300 C CA . ALA A 1 172 ? -12.700 -5.162 13.740 1.00 96.06 172 ALA A CA 1
ATOM 1301 C C . ALA A 1 172 ? -12.531 -3.756 14.354 1.00 96.06 172 ALA A C 1
ATOM 1303 O O . ALA A 1 172 ? -12.172 -2.811 13.649 1.00 96.06 172 ALA A O 1
ATOM 1304 N N . LEU A 1 173 ? -12.791 -3.609 15.659 1.00 96.62 173 LEU A N 1
ATOM 1305 C CA . LEU A 1 173 ? -12.640 -2.362 16.406 1.00 96.62 173 LEU A CA 1
ATOM 1306 C C . LEU A 1 173 ? -11.250 -1.736 16.212 1.00 96.62 173 LEU A C 1
ATOM 1308 O O . LEU A 1 173 ? -10.226 -2.399 16.383 1.00 96.62 173 LEU A O 1
ATOM 1312 N N . VAL A 1 174 ? -11.220 -0.427 15.956 1.00 96.00 174 VAL A N 1
ATOM 1313 C CA . VAL A 1 174 ? -9.988 0.372 15.892 1.00 96.00 174 VAL A CA 1
ATOM 1314 C C . VAL A 1 174 ? -10.045 1.488 16.926 1.00 96.00 174 VAL A C 1
ATOM 1316 O O . VAL A 1 174 ? -10.987 2.285 16.935 1.00 96.00 174 VAL A O 1
ATOM 1319 N N . VAL A 1 175 ? -9.022 1.564 17.777 1.00 94.31 175 VAL A N 1
ATOM 1320 C CA . VAL A 1 175 ? -8.867 2.615 18.790 1.00 94.31 175 VAL A CA 1
ATOM 1321 C C . VAL A 1 175 ? -7.986 3.740 18.248 1.00 94.31 175 VAL A C 1
ATOM 1323 O O . VAL A 1 175 ? -6.992 3.492 17.569 1.00 94.31 175 VAL A O 1
ATOM 1326 N N . GLY A 1 176 ? -8.329 4.986 18.561 1.00 91.69 176 GLY A N 1
ATOM 1327 C CA . GLY A 1 176 ? -7.493 6.139 18.247 1.00 91.69 176 GLY A CA 1
ATOM 1328 C C . GLY A 1 176 ? -7.709 7.305 19.200 1.00 91.69 176 GLY A C 1
ATOM 1329 O O . GLY A 1 176 ? -8.628 7.310 20.021 1.00 91.69 176 GLY A O 1
ATOM 1330 N N . GLU A 1 177 ? -6.851 8.307 19.076 1.00 88.44 177 GLU A N 1
ATOM 1331 C CA . GLU A 1 177 ? -7.011 9.575 19.784 1.00 88.44 177 GLU A CA 1
ATOM 1332 C C . GLU A 1 177 ? -7.892 10.574 19.018 1.00 88.44 177 GLU A C 1
ATOM 1334 O O . GLU A 1 177 ? -8.113 10.472 17.798 1.00 88.44 177 GLU A O 1
ATOM 1339 N N . ALA A 1 178 ? -8.388 11.572 19.750 1.00 83.69 178 ALA A N 1
ATOM 1340 C CA . ALA A 1 178 ? -9.000 12.746 19.150 1.00 83.69 178 ALA A CA 1
ATOM 1341 C C . ALA A 1 178 ? -7.918 13.561 18.429 1.00 83.69 178 ALA A C 1
ATOM 1343 O O . ALA A 1 178 ? -6.864 13.836 18.994 1.00 83.69 178 ALA A O 1
ATOM 1344 N N . VAL A 1 179 ? -8.183 13.960 17.184 1.00 69.00 179 VAL A N 1
ATOM 1345 C CA . VAL A 1 179 ? -7.277 14.866 16.467 1.00 69.00 179 VAL A CA 1
ATOM 1346 C C . VAL A 1 179 ? -7.576 16.274 16.955 1.00 69.00 179 VAL A C 1
ATOM 1348 O O . VAL A 1 179 ? -8.721 16.720 16.879 1.00 69.00 179 VAL A O 1
ATOM 1351 N N . LEU A 1 180 ? -6.560 16.949 17.489 1.00 58.59 180 LEU A N 1
ATOM 1352 C CA . LEU A 1 180 ? -6.638 18.379 17.761 1.00 58.59 180 LEU A CA 1
ATOM 1353 C C . LEU A 1 180 ? -6.825 19.098 16.423 1.00 58.59 180 LEU A C 1
ATOM 1355 O O . LEU A 1 180 ? -6.137 18.779 15.458 1.00 58.59 180 LEU A O 1
ATOM 1359 N N . ASP A 1 181 ? -7.772 20.030 16.377 1.00 48.53 181 ASP A N 1
ATOM 1360 C CA . ASP A 1 181 ? -8.145 20.811 15.197 1.00 48.53 181 ASP A CA 1
ATOM 1361 C C . ASP A 1 181 ? -6.926 21.608 14.685 1.00 48.53 181 ASP A C 1
ATOM 1363 O O . ASP A 1 181 ? -6.684 22.751 15.071 1.00 48.53 181 ASP A O 1
ATOM 1367 N N . HIS A 1 182 ? -6.097 20.980 13.855 1.00 43.16 182 HIS A N 1
ATOM 1368 C CA . HIS A 1 182 ? -5.037 21.635 13.108 1.00 43.16 182 HIS A CA 1
ATOM 1369 C C . HIS A 1 182 ? -5.320 21.383 11.626 1.00 43.16 182 HIS A C 1
ATOM 1371 O O . HIS A 1 182 ? -5.441 20.223 11.224 1.00 43.16 182 HIS A O 1
ATOM 1377 N N . PRO A 1 183 ? -5.465 22.434 10.799 1.00 42.75 183 PRO A N 1
ATOM 1378 C CA . PRO A 1 183 ? -5.743 22.260 9.382 1.00 42.75 183 PRO A CA 1
ATOM 1379 C C . PRO A 1 183 ? -4.578 21.500 8.746 1.00 42.75 183 PRO A C 1
ATOM 1381 O O . PRO A 1 183 ? -3.451 21.997 8.709 1.00 42.75 183 PRO A O 1
ATOM 1384 N N . LEU A 1 184 ? -4.844 20.280 8.274 1.00 44.53 184 LEU A N 1
ATOM 1385 C CA . LEU A 1 184 ? -3.929 19.566 7.395 1.00 44.53 184 LEU A CA 1
ATOM 1386 C C . LEU A 1 184 ? -3.719 20.444 6.159 1.00 44.53 184 LEU A C 1
ATOM 1388 O O . LEU A 1 184 ? -4.682 20.845 5.508 1.00 44.53 184 LEU A O 1
ATOM 1392 N N . ALA A 1 185 ? -2.461 20.779 5.880 1.00 38.47 185 ALA A N 1
ATOM 1393 C CA . ALA A 1 185 ? -2.084 21.485 4.669 1.00 38.47 185 ALA A CA 1
ATOM 1394 C C . ALA A 1 185 ? -2.475 20.625 3.459 1.00 38.47 185 ALA A C 1
ATOM 1396 O O . ALA A 1 185 ? -1.889 19.570 3.215 1.00 38.47 185 ALA A O 1
ATOM 1397 N N . GLU A 1 186 ? -3.491 21.071 2.724 1.00 38.41 186 GLU A N 1
ATOM 1398 C CA . GLU A 1 186 ? -3.791 20.578 1.389 1.00 38.41 186 GLU A CA 1
ATOM 1399 C C . GLU A 1 186 ? -2.620 20.945 0.473 1.00 38.41 186 GLU A C 1
ATOM 1401 O O . GLU A 1 186 ? -2.443 22.104 0.105 1.00 38.41 186 GLU A O 1
ATOM 1406 N N . THR A 1 187 ? -1.826 19.952 0.083 1.00 37.69 187 THR A N 1
ATOM 1407 C CA . THR A 1 187 ? -0.984 20.066 -1.109 1.00 37.69 187 THR A CA 1
ATOM 1408 C C . THR A 1 187 ? -1.331 18.919 -2.047 1.00 37.69 187 THR A C 1
ATOM 1410 O O . THR A 1 187 ? -0.566 17.976 -2.229 1.00 37.69 187 THR A O 1
ATOM 1413 N N . LEU A 1 188 ? -2.521 18.992 -2.643 1.00 38.19 188 LEU A N 1
ATOM 1414 C CA . LEU A 1 188 ? -2.745 18.391 -3.952 1.00 38.19 188 LEU A CA 1
ATOM 1415 C C . LEU A 1 188 ? -2.181 19.398 -4.954 1.00 38.19 188 LEU A C 1
ATOM 1417 O O . LEU A 1 188 ? -2.842 20.365 -5.316 1.00 38.19 188 LEU A O 1
ATOM 1421 N N . ALA A 1 189 ? -0.902 19.249 -5.298 1.00 35.50 189 ALA A N 1
ATOM 1422 C CA . ALA A 1 189 ? -0.342 19.991 -6.414 1.00 35.50 189 ALA A CA 1
ATOM 1423 C C . ALA A 1 189 ? -0.927 19.389 -7.695 1.00 35.50 189 ALA A C 1
ATOM 1425 O O . ALA A 1 189 ? -0.545 18.290 -8.102 1.00 35.50 189 ALA A O 1
ATOM 1426 N N . ASP A 1 190 ? -1.886 20.101 -8.281 1.00 35.56 190 ASP A N 1
ATOM 1427 C CA . ASP A 1 190 ? -2.301 19.912 -9.663 1.00 35.56 190 ASP A CA 1
ATOM 1428 C C . ASP A 1 190 ? -1.061 20.062 -10.553 1.00 35.56 190 ASP A C 1
ATOM 1430 O O . ASP A 1 190 ? -0.444 21.128 -10.619 1.00 35.56 190 ASP A O 1
ATOM 1434 N N . HIS A 1 191 ? -0.661 18.974 -11.204 1.00 35.09 191 HIS A N 1
ATOM 1435 C CA . HIS A 1 191 ? 0.279 19.035 -12.313 1.00 35.09 191 HIS A CA 1
ATOM 1436 C C . HIS A 1 191 ? -0.534 19.229 -13.599 1.00 35.09 191 HIS A C 1
ATOM 1438 O O . HIS A 1 191 ? -1.127 18.275 -14.105 1.00 35.09 191 HIS A O 1
ATOM 1444 N N . GLU A 1 192 ? -0.593 20.482 -14.069 1.00 31.97 192 GLU A N 1
ATOM 1445 C CA . GLU A 1 192 ? -0.790 20.820 -15.491 1.00 31.97 192 GLU A CA 1
ATOM 1446 C C . GLU A 1 192 ? 0.413 20.375 -16.337 1.00 31.97 192 GLU A C 1
ATOM 1448 O O . GLU A 1 192 ? 1.561 20.442 -15.831 1.00 31.97 192 GLU A O 1
#

Secondary structure (DSSP, 8-state):
-EEEEEEETTEEEEEEE---------SS-SHHHHHHHT-TT--EEEE--HHHHT-B-TTT--B-TTSHHHHHHHH-TTS--SHHHHHHHHHHHHHHHT---EEEEE-SS-TTHHHHHHHHHHHHHHHH-TTHHHHHHHHEE----------PPP-HHHHHHHHHHHS---TT-EEEEPPP------------

Foldseek 3Di:
DFWEWADDPPDIDIDDDDPCPDDDDAQPFLVRVLVVLLDPPAAEDEDDCEPVLLCADVVPLAHDCVPPQLVVCLVVLPTGDGPLSSNLSSCVSNVVPPLAAHEYEYPYQDPPQLVSNLRSNLVSDVSSDDCSNVSCVVGYHRDYAHHDWDWDDDDPVNQVVCCVPPVDGGPRYTYTYDDDPDDGDDPPPDDD

Radius of gyration: 19.12 Å; chains: 1; bounding box: 45×38×52 Å

pLDDT: mean 91.22, std 14.38, range [31.97, 98.75]